Protein AF-A0A7J8XFE2-F1 (afdb_monomer)

Radius of gyration: 25.2 Å; Cα contacts (8 Å, |Δi|>4): 425; chains: 1; bounding box: 70×46×64 Å

InterPro domains:
  IPR008974 TRAF-like [G3DSA:2.60.210.10] (96-228)
  IPR013010 Zinc finger, SIAH-type [PS51081] (40-100)
  IPR013083 Zinc finger, RING/FYVE/PHD-type [G3DSA:3.30.40.10] (35-95)
  IPR018121 Seven-in-absentia protein, TRAF-like domain [PF03145] (131-228)
  IPR052088 E3 ubiquitin-protein ligase SINA [PTHR10315] (1-234)

pLDDT: mean 89.73, std 12.73, range [34.78, 98.62]

Solvent-accessible surface area (backbone atoms only — not comparable to full-atom values): 14423 Å² total; per-residue (Å²): 56,92,88,70,55,83,73,54,74,73,54,40,62,76,44,72,43,36,36,89,84,79,65,46,66,47,66,95,68,78,62,64,68,60,52,54,51,47,59,72,37,71,40,69,44,92,38,38,92,63,67,38,86,54,68,27,35,51,77,56,33,59,59,45,64,76,68,41,87,51,50,66,42,59,51,81,61,75,76,53,98,61,83,54,66,35,54,64,73,58,43,55,49,45,37,42,74,75,67,64,36,52,79,44,80,49,42,64,51,78,46,75,51,74,38,76,53,67,79,83,34,78,66,38,55,49,80,47,35,37,30,40,38,97,94,42,45,34,39,42,43,44,36,23,39,71,60,86,92,42,58,29,35,38,38,39,53,28,24,63,51,53,63,76,67,19,64,47,30,34,35,39,41,36,41,53,40,96,95,44,74,50,77,35,72,48,61,32,46,23,48,83,51,50,72,65,59,40,59,79,67,62,66,51,42,72,37,49,48,74,57,43,26,57,34,24,71,70,93,60,61,43,33,46,35,50,44,31,36,40,51,46,72,54,80,82,68,93,66,90,85,77,93,72,82,84,78,81,130

Structure (mmCIF, N/CA/C/O backbone):
data_AF-A0A7J8XFE2-F1
#
_entry.id   AF-A0A7J8XFE2-F1
#
loop_
_atom_site.group_PDB
_atom_site.id
_atom_site.type_symbol
_atom_site.label_atom_id
_atom_site.label_alt_id
_atom_site.label_comp_id
_atom_site.label_asym_id
_atom_site.label_entity_id
_atom_site.label_seq_id
_atom_site.pdbx_PDB_ins_code
_atom_site.Cartn_x
_atom_site.Cartn_y
_atom_site.Cartn_z
_atom_site.occupancy
_atom_site.B_iso_or_equiv
_atom_site.auth_seq_id
_atom_site.auth_comp_id
_atom_site.auth_asym_id
_atom_site.auth_atom_id
_atom_site.pdbx_PDB_model_num
ATOM 1 N N . CYS A 1 1 ? 38.028 -2.991 -25.443 1.00 87.12 1 CYS A N 1
ATOM 2 C CA . CYS A 1 1 ? 39.173 -3.898 -25.702 1.00 87.12 1 CYS A CA 1
ATOM 3 C C . CYS A 1 1 ? 40.118 -3.212 -26.685 1.00 87.12 1 CYS A C 1
ATOM 5 O O . CYS A 1 1 ? 39.610 -2.531 -27.565 1.00 87.12 1 CYS A O 1
ATOM 7 N N . HIS A 1 2 ? 41.440 -3.394 -26.577 1.00 86.50 2 HIS A N 1
ATOM 8 C CA . HIS A 1 2 ? 42.402 -2.837 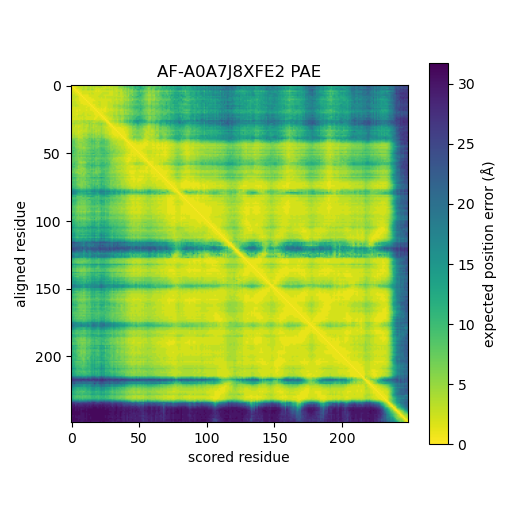-27.545 1.00 86.50 2 HIS A CA 1
ATOM 9 C C . HIS A 1 2 ? 42.131 -3.300 -28.989 1.00 86.50 2 HIS A C 1
ATOM 11 O O . HIS A 1 2 ? 42.324 -2.535 -29.922 1.00 86.50 2 HIS A O 1
ATOM 17 N N . ASN A 1 3 ? 41.570 -4.503 -29.162 1.00 89.56 3 ASN A N 1
ATOM 18 C CA . ASN A 1 3 ? 41.195 -5.059 -30.469 1.00 89.56 3 ASN A CA 1
ATOM 19 C C . ASN A 1 3 ? 39.781 -4.644 -30.935 1.00 89.56 3 ASN A C 1
ATOM 21 O O . ASN A 1 3 ? 39.189 -5.324 -31.762 1.00 89.56 3 ASN A O 1
ATOM 25 N N . GLY A 1 4 ? 39.179 -3.599 -30.357 1.00 88.25 4 GLY A N 1
ATOM 26 C CA . GLY A 1 4 ? 37.884 -3.068 -30.808 1.00 88.25 4 GLY A CA 1
ATOM 27 C C . GLY A 1 4 ? 36.626 -3.780 -30.288 1.00 88.25 4 GLY A C 1
ATOM 28 O O . GLY A 1 4 ? 35.531 -3.267 -30.479 1.00 88.25 4 GLY A O 1
ATOM 29 N N . HIS A 1 5 ? 36.735 -4.903 -29.566 1.00 91.56 5 HIS A N 1
ATOM 30 C CA . HIS A 1 5 ? 35.563 -5.542 -28.944 1.00 91.56 5 HIS A CA 1
ATOM 31 C C . HIS A 1 5 ? 34.974 -4.698 -27.802 1.00 91.56 5 HIS A C 1
ATOM 33 O O . HIS A 1 5 ? 35.691 -4.275 -26.879 1.00 91.56 5 HIS A O 1
ATOM 39 N N . THR A 1 6 ? 33.657 -4.501 -27.848 1.00 90.50 6 THR A N 1
ATOM 40 C CA . THR A 1 6 ? 32.893 -3.629 -26.948 1.00 90.50 6 THR A CA 1
ATOM 41 C C . THR A 1 6 ? 32.061 -4.430 -25.953 1.00 90.50 6 THR A C 1
ATOM 43 O O . THR A 1 6 ? 31.402 -5.401 -26.311 1.00 90.50 6 THR A O 1
ATOM 46 N N . LEU A 1 7 ? 32.085 -4.007 -24.690 1.00 90.19 7 LEU A N 1
ATOM 47 C CA . LEU A 1 7 ? 31.343 -4.589 -23.570 1.00 90.19 7 LEU A CA 1
ATOM 48 C C . LEU A 1 7 ? 30.903 -3.444 -22.651 1.00 90.19 7 LEU A C 1
ATOM 50 O O . LEU A 1 7 ? 31.633 -2.460 -22.526 1.00 90.19 7 LEU A O 1
ATOM 54 N N . CYS A 1 8 ? 29.758 -3.572 -21.977 1.00 89.12 8 CYS A N 1
ATOM 55 C CA . CYS A 1 8 ? 29.399 -2.636 -20.910 1.00 89.12 8 CYS A CA 1
ATOM 56 C C . CYS A 1 8 ? 30.217 -2.906 -19.633 1.00 89.12 8 CYS A C 1
ATOM 58 O O . CYS A 1 8 ? 30.795 -3.987 -19.463 1.00 89.12 8 CYS A O 1
ATOM 60 N N . SER A 1 9 ? 30.231 -1.941 -18.711 1.00 87.62 9 SER A N 1
ATOM 61 C CA . SER A 1 9 ? 30.939 -2.038 -17.425 1.00 87.62 9 SER A CA 1
ATOM 62 C C . SER A 1 9 ? 30.514 -3.265 -16.609 1.00 87.62 9 SER A C 1
ATOM 64 O O . SER A 1 9 ? 31.366 -4.007 -16.129 1.00 87.62 9 SER A O 1
ATOM 66 N N . THR A 1 10 ? 29.213 -3.555 -16.535 1.00 89.62 10 THR A N 1
ATOM 67 C CA . THR A 1 10 ? 28.684 -4.739 -15.838 1.00 89.62 10 THR A CA 1
ATOM 68 C C . THR A 1 10 ? 29.199 -6.044 -16.449 1.00 89.62 10 THR A C 1
ATOM 70 O O . THR A 1 10 ? 29.577 -6.968 -15.728 1.00 89.62 10 THR A O 1
ATOM 73 N N . CYS A 1 11 ? 29.256 -6.135 -17.781 1.00 91.44 11 CYS A N 1
ATOM 74 C CA . CYS A 1 11 ? 29.771 -7.319 -18.462 1.00 91.44 11 CYS A CA 1
ATOM 75 C C . CYS A 1 11 ? 31.284 -7.482 -18.271 1.00 91.44 11 CYS A C 1
ATOM 77 O O . CYS A 1 11 ? 31.719 -8.612 -18.075 1.00 91.44 11 CYS A O 1
ATOM 79 N N . LYS A 1 12 ? 32.068 -6.390 -18.248 1.00 92.38 12 LYS A N 1
ATOM 80 C CA . LYS A 1 12 ? 33.519 -6.403 -17.957 1.00 92.38 12 LYS A CA 1
ATOM 81 C C . LYS A 1 12 ? 33.823 -7.073 -16.610 1.00 92.38 12 LYS A C 1
ATOM 83 O O . LYS A 1 12 ? 34.732 -7.899 -16.539 1.00 92.38 12 LYS A O 1
ATOM 88 N N . THR A 1 13 ? 33.026 -6.787 -15.575 1.00 91.50 13 THR A N 1
ATOM 89 C CA . THR A 1 13 ? 33.148 -7.435 -14.256 1.00 91.50 13 THR A CA 1
ATOM 90 C C . THR A 1 13 ? 32.828 -8.930 -14.318 1.00 91.50 13 THR A C 1
ATOM 92 O O . THR A 1 13 ? 33.574 -9.735 -13.767 1.00 91.50 13 THR A O 1
ATOM 95 N N . ARG A 1 14 ? 31.763 -9.326 -15.033 1.00 95.06 14 ARG A N 1
ATOM 96 C CA . ARG A 1 14 ? 31.348 -10.740 -15.160 1.00 95.06 14 ARG A CA 1
ATOM 97 C C . ARG A 1 14 ? 32.362 -11.613 -15.899 1.00 95.06 14 ARG A C 1
ATOM 99 O O . ARG A 1 14 ? 32.408 -12.810 -15.651 1.00 95.06 14 ARG A O 1
ATOM 106 N N . VAL A 1 15 ? 33.159 -11.031 -16.794 1.00 94.38 15 VAL A N 1
ATOM 107 C CA . VAL A 1 15 ? 34.205 -11.745 -17.552 1.00 94.38 15 VAL A CA 1
ATOM 108 C C . VAL A 1 15 ? 35.600 -11.590 -16.939 1.00 94.38 15 VAL A C 1
ATOM 110 O O . VAL A 1 15 ? 36.600 -11.814 -17.619 1.00 94.38 15 VAL A O 1
ATOM 113 N N . HIS A 1 16 ? 35.685 -11.181 -15.668 1.00 93.62 16 HIS A N 1
ATOM 114 C CA . HIS A 1 16 ? 36.942 -11.035 -14.923 1.00 93.62 16 HIS A CA 1
ATOM 115 C C . HIS A 1 16 ? 38.006 -10.234 -15.682 1.00 93.62 16 HIS A C 1
ATOM 117 O O . HIS A 1 16 ? 39.162 -10.640 -15.792 1.00 93.62 16 HIS A O 1
ATOM 123 N N . ASN A 1 17 ? 37.596 -9.096 -16.244 1.00 92.06 17 ASN A N 1
ATOM 124 C CA . ASN A 1 17 ? 38.478 -8.192 -16.974 1.00 92.06 17 ASN A CA 1
ATOM 125 C C . ASN A 1 17 ? 39.176 -8.810 -18.205 1.00 92.06 17 ASN A C 1
ATOM 127 O O . ASN A 1 17 ? 40.181 -8.281 -18.673 1.00 92.06 17 ASN A O 1
ATOM 131 N N . ARG A 1 18 ? 38.649 -9.904 -18.772 1.00 94.62 18 ARG A N 1
ATOM 132 C CA . ARG A 1 18 ? 39.172 -10.530 -19.996 1.00 94.62 18 ARG A CA 1
ATOM 133 C C . ARG A 1 18 ? 38.136 -10.541 -21.109 1.00 94.62 18 ARG A C 1
ATOM 135 O O . ARG A 1 18 ? 36.973 -10.865 -20.905 1.00 94.62 18 ARG A O 1
ATOM 142 N N . CYS A 1 19 ? 38.556 -10.188 -22.319 1.00 93.12 19 CYS A N 1
ATOM 143 C CA . CYS A 1 19 ? 37.676 -10.176 -23.478 1.00 93.12 19 CYS A CA 1
ATOM 144 C C . CYS A 1 19 ? 37.230 -11.611 -23.817 1.00 93.12 19 CYS A C 1
ATOM 146 O O . CYS A 1 19 ? 38.092 -12.453 -24.067 1.00 93.12 19 CYS A O 1
ATOM 148 N N . PRO A 1 20 ? 35.921 -11.905 -23.905 1.00 94.38 20 PRO A N 1
ATOM 149 C CA . PRO A 1 20 ? 35.444 -13.249 -24.228 1.00 94.38 20 PRO A CA 1
ATOM 150 C C . PRO A 1 20 ? 35.781 -13.662 -25.670 1.00 94.38 20 PRO A C 1
ATOM 152 O O . PRO A 1 20 ? 35.910 -14.849 -25.947 1.00 94.38 20 PRO A O 1
ATOM 155 N N . THR A 1 21 ? 35.973 -12.695 -26.575 1.00 94.50 21 THR A N 1
ATOM 156 C CA . THR A 1 21 ? 36.253 -12.952 -27.995 1.00 94.50 21 THR A CA 1
ATOM 157 C C . THR A 1 21 ? 37.735 -13.215 -28.260 1.00 94.50 21 THR A C 1
ATOM 159 O O . THR A 1 21 ? 38.089 -14.245 -28.820 1.00 94.50 21 THR A O 1
ATOM 162 N N . CYS A 1 22 ? 38.625 -12.301 -27.853 1.00 95.06 22 CYS A N 1
ATOM 163 C CA . CYS A 1 22 ? 40.061 -12.404 -28.154 1.00 95.06 22 CYS A CA 1
ATOM 164 C C . CYS A 1 22 ? 40.940 -12.766 -26.951 1.00 95.06 22 CYS A C 1
ATOM 166 O O . CYS A 1 22 ? 42.159 -12.811 -27.090 1.00 95.06 22 CYS A O 1
ATOM 168 N N . ARG A 1 23 ? 40.349 -12.998 -25.770 1.00 93.62 23 ARG A N 1
ATOM 169 C CA . ARG A 1 23 ? 41.025 -13.391 -24.514 1.00 93.62 23 ARG A CA 1
ATOM 170 C C . ARG A 1 23 ? 42.037 -12.381 -23.951 1.00 93.62 23 ARG A C 1
ATOM 172 O O . ARG A 1 23 ? 42.629 -12.650 -22.910 1.00 93.62 23 ARG A O 1
ATOM 179 N N . GLN A 1 24 ? 42.190 -11.221 -24.590 1.00 92.50 24 GLN A N 1
ATOM 180 C CA . GLN A 1 24 ? 43.037 -10.119 -24.129 1.00 92.50 24 GLN A CA 1
ATOM 181 C C . GLN A 1 24 ? 42.450 -9.414 -22.905 1.00 92.50 24 GLN A C 1
ATOM 183 O O . GLN A 1 24 ? 41.228 -9.377 -22.724 1.00 92.50 24 GLN A O 1
ATOM 188 N N . GLU A 1 25 ? 43.315 -8.809 -22.097 1.00 92.19 25 GLU A N 1
ATOM 189 C CA . GLU A 1 25 ? 42.899 -8.016 -20.943 1.00 92.19 25 GLU A CA 1
ATOM 190 C C . GLU A 1 25 ? 42.103 -6.771 -21.375 1.00 92.19 25 GLU A C 1
ATOM 192 O O . GLU A 1 25 ? 42.405 -6.090 -22.365 1.00 92.19 25 GLU A O 1
ATOM 197 N N . LEU A 1 26 ? 41.022 -6.495 -20.650 1.00 91.25 26 LEU A N 1
ATOM 198 C CA . LEU A 1 26 ? 40.163 -5.344 -20.871 1.00 91.25 26 LEU A CA 1
ATOM 199 C C . LEU A 1 26 ? 40.733 -4.138 -20.117 1.00 91.25 26 LEU A C 1
ATOM 201 O O . LEU A 1 26 ? 40.610 -4.027 -18.902 1.00 91.25 26 LEU A O 1
ATOM 205 N N . GLY A 1 27 ? 41.306 -3.193 -20.861 1.00 85.69 27 GLY A N 1
ATOM 206 C CA . GLY A 1 27 ? 41.637 -1.869 -20.331 1.00 85.69 27 GLY A CA 1
ATOM 207 C C . GLY A 1 27 ? 40.394 -1.024 -20.019 1.00 85.69 27 GLY A C 1
ATOM 208 O O . GLY A 1 27 ? 39.250 -1.468 -20.175 1.00 85.69 27 GLY A O 1
ATOM 209 N N . ASP A 1 28 ? 40.607 0.224 -19.610 1.00 85.69 28 ASP A N 1
ATOM 210 C CA . ASP A 1 28 ? 39.536 1.191 -19.323 1.00 85.69 28 ASP A CA 1
ATOM 211 C C . ASP A 1 28 ? 39.229 2.119 -20.508 1.00 85.69 28 ASP A C 1
ATOM 213 O O . ASP A 1 28 ? 39.099 3.333 -20.393 1.00 85.69 28 ASP A O 1
ATOM 217 N N . ILE A 1 29 ? 39.148 1.522 -21.699 1.00 85.44 29 ILE A N 1
ATOM 218 C CA . ILE A 1 29 ? 38.876 2.239 -22.947 1.00 85.44 29 ILE A CA 1
ATOM 219 C C . ILE A 1 29 ? 37.368 2.250 -23.191 1.00 85.44 29 ILE A C 1
ATOM 221 O O . ILE A 1 29 ? 36.759 1.192 -23.383 1.00 85.44 29 ILE A O 1
ATOM 225 N N . ARG A 1 30 ? 36.782 3.448 -23.227 1.00 88.44 30 ARG A N 1
ATOM 226 C CA . ARG A 1 30 ? 35.362 3.677 -23.522 1.00 88.44 30 ARG A CA 1
ATOM 227 C C . ARG A 1 30 ? 35.123 3.871 -25.016 1.00 88.44 30 ARG A C 1
ATOM 229 O O . ARG A 1 30 ? 35.904 4.529 -25.698 1.00 88.44 30 ARG A O 1
ATOM 236 N N . CYS A 1 31 ? 34.017 3.330 -25.522 1.00 88.62 31 CYS A N 1
ATOM 237 C CA . CYS A 1 31 ? 33.592 3.536 -26.906 1.00 88.62 31 CYS A CA 1
ATOM 238 C C . CYS A 1 31 ? 32.580 4.687 -26.974 1.00 88.62 31 CYS A C 1
ATOM 240 O O . CYS A 1 31 ? 31.374 4.459 -27.033 1.00 88.62 31 CYS A O 1
ATOM 242 N N . LEU A 1 32 ? 33.077 5.929 -26.973 1.00 89.12 32 LEU A N 1
ATOM 243 C CA . LEU A 1 32 ? 32.235 7.137 -26.957 1.00 89.12 32 LEU A CA 1
ATOM 244 C C . LEU A 1 32 ? 31.247 7.203 -28.135 1.00 89.12 32 LEU A C 1
ATOM 246 O O . LEU A 1 32 ? 30.163 7.758 -28.002 1.00 89.12 32 LEU A O 1
ATOM 250 N N . ALA A 1 33 ? 31.602 6.622 -29.286 1.00 88.56 33 ALA A N 1
ATOM 251 C CA . ALA A 1 33 ? 30.707 6.542 -30.437 1.00 88.56 33 ALA A CA 1
ATOM 252 C C . ALA A 1 33 ? 29.458 5.698 -30.136 1.00 88.56 33 ALA A C 1
ATOM 254 O O . ALA A 1 33 ? 28.345 6.148 -30.391 1.00 88.56 33 ALA A O 1
ATOM 255 N N . LEU A 1 34 ? 29.623 4.508 -29.545 1.00 86.69 34 LEU A N 1
ATOM 256 C CA . LEU A 1 34 ? 28.486 3.673 -29.150 1.00 86.69 34 LEU A CA 1
ATOM 257 C C . LEU A 1 34 ? 27.697 4.278 -27.991 1.00 86.69 34 LEU A C 1
ATOM 259 O O . LEU A 1 34 ? 26.485 4.104 -27.942 1.00 86.69 34 LEU A O 1
ATOM 263 N N . GLU A 1 35 ? 28.355 4.999 -27.084 1.00 86.50 35 GLU A N 1
ATOM 264 C CA . GLU A 1 35 ? 27.659 5.744 -26.031 1.00 86.50 35 GLU A CA 1
ATOM 265 C C . GLU A 1 35 ? 26.746 6.824 -26.633 1.00 86.50 35 GLU A C 1
ATOM 267 O O . GLU A 1 35 ? 25.567 6.869 -26.294 1.00 86.50 35 GLU A O 1
ATOM 272 N N . LYS A 1 36 ? 27.234 7.606 -27.608 1.00 87.38 36 LYS A N 1
ATOM 273 C CA . LYS A 1 36 ? 26.415 8.591 -28.339 1.00 87.38 36 LYS A CA 1
ATOM 274 C C . LYS A 1 36 ? 25.273 7.954 -29.131 1.00 87.38 36 LYS A C 1
ATOM 276 O O . LYS A 1 36 ? 24.170 8.488 -29.149 1.00 87.38 36 LYS A O 1
ATOM 281 N N . VAL A 1 37 ? 25.514 6.811 -29.776 1.00 87.19 37 VAL A N 1
ATOM 282 C CA . VAL A 1 37 ? 24.443 6.072 -30.463 1.00 87.19 37 VAL A CA 1
ATOM 283 C C . VAL A 1 37 ? 23.391 5.625 -29.451 1.00 87.19 37 VAL A C 1
ATOM 285 O O . VAL A 1 37 ? 22.209 5.872 -29.666 1.00 87.19 37 VAL A O 1
ATOM 288 N N . ALA A 1 38 ? 23.804 5.043 -28.323 1.00 81.56 38 ALA A N 1
ATOM 289 C CA . ALA A 1 38 ? 22.894 4.618 -27.264 1.00 81.56 38 ALA A CA 1
ATOM 290 C C . ALA A 1 38 ? 22.069 5.780 -26.684 1.00 81.56 38 ALA A C 1
ATOM 292 O O . ALA A 1 38 ? 20.904 5.581 -26.347 1.00 81.56 38 ALA A O 1
ATOM 293 N N . GLU A 1 39 ? 22.635 6.988 -26.608 1.00 82.56 39 GLU A N 1
ATOM 294 C CA . GLU A 1 39 ? 21.913 8.206 -26.212 1.00 82.56 39 GLU A CA 1
ATOM 295 C C . GLU A 1 39 ? 20.829 8.615 -27.216 1.00 82.56 39 GLU A C 1
ATOM 297 O O . GLU A 1 39 ? 19.766 9.066 -26.798 1.00 82.56 39 GLU A O 1
ATOM 302 N N . SER A 1 40 ? 21.066 8.422 -28.517 1.00 84.69 40 SER A N 1
ATOM 303 C CA . SER A 1 40 ? 20.082 8.714 -29.571 1.00 84.69 40 SER A CA 1
ATOM 304 C C . SER A 1 40 ? 19.031 7.620 -29.784 1.00 84.69 40 SER A C 1
ATOM 306 O O . SER A 1 40 ? 18.081 7.833 -30.531 1.00 84.69 40 SER A O 1
ATOM 308 N N . LEU A 1 41 ? 19.196 6.441 -29.171 1.00 88.69 41 LEU A N 1
ATOM 309 C CA . LEU A 1 41 ? 18.247 5.344 -29.328 1.00 88.69 41 LEU A CA 1
ATOM 310 C C . LEU A 1 41 ? 16.994 5.595 -28.495 1.00 88.69 41 LEU A C 1
ATOM 312 O O . LEU A 1 41 ? 17.037 5.625 -27.262 1.00 88.69 41 LEU A O 1
ATOM 316 N N . GLU A 1 42 ? 15.868 5.666 -29.189 1.00 92.75 42 GLU A N 1
ATOM 317 C CA . GLU A 1 42 ? 14.541 5.654 -28.598 1.00 92.75 42 GLU A CA 1
ATOM 318 C C . GLU A 1 42 ? 14.040 4.215 -28.489 1.00 92.75 42 GLU A C 1
ATOM 320 O O . GLU A 1 42 ? 14.043 3.448 -29.453 1.00 92.75 42 GLU A O 1
ATOM 325 N N . LEU A 1 43 ? 13.647 3.820 -27.281 1.00 92.81 43 LEU A N 1
ATOM 326 C CA . LEU A 1 43 ? 13.238 2.460 -26.970 1.00 92.81 43 LEU A CA 1
ATOM 327 C C . LEU A 1 43 ? 11.859 2.472 -26.306 1.00 92.81 43 LEU A C 1
ATOM 329 O O . LEU A 1 43 ? 11.627 3.284 -25.404 1.00 92.81 43 LEU A O 1
ATOM 333 N N . PRO A 1 44 ? 10.962 1.541 -26.676 1.00 96.06 44 PRO A N 1
ATOM 334 C CA . PRO A 1 44 ? 9.675 1.413 -26.011 1.00 96.06 44 PRO A CA 1
ATOM 335 C C . PRO A 1 44 ? 9.869 0.988 -24.555 1.00 96.06 44 PRO A C 1
ATOM 337 O O . PRO A 1 44 ? 10.831 0.282 -24.214 1.00 96.06 44 PRO A O 1
ATOM 340 N N . CYS A 1 45 ? 8.951 1.406 -23.690 1.00 96.75 45 CYS A N 1
ATOM 341 C CA . CYS A 1 45 ? 8.872 0.940 -22.311 1.00 96.75 45 CYS A CA 1
ATOM 342 C C . CYS A 1 45 ? 8.787 -0.597 -22.247 1.00 96.75 45 CYS A C 1
ATOM 344 O O . CYS A 1 45 ? 8.074 -1.228 -23.023 1.00 96.75 45 CYS A O 1
ATOM 346 N N . LYS A 1 46 ? 9.456 -1.254 -21.289 1.00 95.88 46 LYS A N 1
ATOM 347 C CA . LYS A 1 46 ? 9.328 -2.720 -21.142 1.00 95.88 46 LYS A CA 1
ATOM 348 C C . LYS A 1 46 ? 7.905 -3.192 -20.824 1.00 95.88 46 LYS A C 1
ATOM 350 O O . LYS A 1 46 ? 7.617 -4.373 -20.982 1.00 95.88 46 LYS A O 1
ATOM 355 N N . TYR A 1 47 ? 7.031 -2.294 -20.364 1.00 96.75 47 TYR A N 1
ATOM 356 C CA . TYR A 1 47 ? 5.622 -2.581 -20.085 1.00 96.75 47 TYR A CA 1
ATOM 357 C C . TYR A 1 47 ? 4.701 -2.270 -21.274 1.00 96.75 47 TYR A C 1
ATOM 359 O O . TYR A 1 47 ? 3.493 -2.149 -21.087 1.00 96.75 47 TYR A O 1
ATOM 367 N N . THR A 1 48 ? 5.223 -2.147 -22.498 1.00 96.56 48 THR A N 1
ATOM 368 C CA . THR A 1 48 ? 4.383 -1.974 -23.695 1.00 96.56 48 THR A CA 1
ATOM 369 C C . THR A 1 48 ? 3.388 -3.116 -23.884 1.00 96.56 48 THR A C 1
ATOM 371 O O . THR A 1 48 ? 2.236 -2.863 -24.219 1.00 96.56 48 THR A O 1
ATOM 374 N N . SER A 1 49 ? 3.761 -4.355 -23.552 1.00 95.38 49 SER A N 1
ATOM 375 C CA . SER A 1 49 ? 2.830 -5.497 -23.553 1.00 95.38 49 SER A CA 1
ATOM 376 C C . SER A 1 49 ? 1.698 -5.382 -22.524 1.00 95.38 49 SER A C 1
ATOM 378 O O . SER A 1 49 ? 0.693 -6.074 -22.647 1.00 95.38 49 SER A O 1
ATOM 380 N N . LEU A 1 50 ? 1.850 -4.513 -21.521 1.00 94.00 50 LEU A N 1
ATOM 381 C CA . LEU A 1 50 ? 0.838 -4.209 -20.508 1.00 94.00 50 LEU A CA 1
ATOM 382 C C . LEU A 1 50 ? 0.065 -2.920 -20.821 1.00 94.00 50 LEU A C 1
ATOM 384 O O . LEU A 1 50 ? -0.759 -2.507 -20.012 1.00 94.00 50 LEU A O 1
ATOM 388 N N . GLY A 1 51 ? 0.319 -2.293 -21.974 1.00 94.94 51 GLY A N 1
ATOM 389 C CA . GLY A 1 51 ? -0.423 -1.128 -22.455 1.00 94.94 51 GLY A CA 1
ATOM 390 C C . GLY A 1 51 ? 0.321 0.203 -22.383 1.00 94.94 51 GLY A C 1
ATOM 391 O O . GLY A 1 51 ? -0.278 1.216 -22.717 1.00 94.94 51 GLY A O 1
ATOM 392 N N . CYS A 1 52 ? 1.601 0.238 -21.989 1.00 96.44 52 CYS A N 1
ATOM 393 C CA . CYS A 1 52 ? 2.372 1.485 -22.013 1.00 96.44 52 CYS A CA 1
ATOM 394 C C . CYS A 1 52 ? 2.780 1.865 -23.453 1.00 96.44 52 CYS A C 1
ATOM 396 O O . CYS A 1 52 ? 3.620 1.169 -24.035 1.00 96.44 52 CYS A O 1
ATOM 398 N N . PRO A 1 53 ? 2.251 2.962 -24.032 1.00 95.88 53 PRO A N 1
ATOM 399 C CA . PRO A 1 53 ? 2.562 3.348 -25.410 1.00 95.88 53 PRO A CA 1
ATOM 400 C C . PRO A 1 53 ? 3.868 4.149 -25.524 1.00 95.88 53 PRO A C 1
ATOM 402 O O . PRO A 1 53 ? 4.313 4.458 -26.624 1.00 95.88 53 PRO A O 1
ATOM 405 N N . GLU A 1 54 ? 4.466 4.508 -24.388 1.00 95.94 54 GLU A N 1
ATOM 406 C CA . GLU A 1 54 ? 5.539 5.487 -24.317 1.00 95.94 54 GLU A CA 1
ATOM 407 C C . GLU A 1 54 ? 6.886 4.941 -24.815 1.00 95.94 54 GLU A C 1
ATOM 409 O O . GLU A 1 54 ? 7.281 3.798 -24.537 1.00 95.94 54 GLU A O 1
ATOM 414 N N . ILE A 1 55 ? 7.628 5.812 -25.498 1.00 94.88 55 ILE A N 1
ATOM 415 C CA . ILE A 1 55 ? 8.956 5.556 -26.054 1.00 94.88 55 ILE A CA 1
ATOM 416 C C . ILE A 1 55 ? 9.899 6.633 -25.516 1.00 94.88 55 ILE A C 1
ATOM 418 O O . ILE A 1 55 ? 9.553 7.811 -25.486 1.00 94.88 55 ILE A O 1
ATOM 422 N N . PHE A 1 56 ? 11.091 6.233 -25.069 1.00 93.00 56 PHE A N 1
ATOM 423 C CA . PHE A 1 56 ? 12.052 7.150 -24.453 1.00 93.00 56 PHE A CA 1
ATOM 424 C C . PHE A 1 56 ? 13.490 6.871 -24.899 1.00 93.00 56 PHE A C 1
ATOM 426 O O . PHE A 1 56 ? 13.834 5.710 -25.147 1.00 93.00 56 PHE A O 1
ATOM 433 N N . PRO A 1 57 ? 14.375 7.885 -24.863 1.00 90.38 57 PRO A N 1
ATOM 434 C CA . PRO A 1 57 ? 15.819 7.673 -24.890 1.00 90.38 57 PRO A CA 1
ATOM 435 C C . PRO A 1 57 ? 16.274 6.716 -23.779 1.00 90.38 57 PRO A C 1
ATOM 437 O O . PRO A 1 57 ? 15.703 6.725 -22.681 1.00 90.38 57 PRO A O 1
ATOM 440 N N . TYR A 1 58 ? 17.332 5.931 -24.017 1.00 84.19 58 TYR A N 1
ATOM 441 C CA . TYR A 1 58 ? 17.791 4.858 -23.115 1.00 84.19 58 TYR A CA 1
ATOM 442 C C . TYR A 1 58 ? 17.856 5.251 -21.622 1.00 84.19 58 TYR A C 1
ATOM 444 O O . TYR A 1 58 ? 17.314 4.546 -20.768 1.00 84.19 58 TYR A O 1
ATOM 452 N N . TYR A 1 59 ? 18.464 6.392 -21.281 1.00 81.56 59 TYR A N 1
ATOM 453 C CA . TYR A 1 59 ? 18.598 6.826 -19.882 1.00 81.56 59 TYR A CA 1
ATOM 454 C C . TYR A 1 59 ? 17.281 7.306 -19.254 1.00 81.56 59 TYR A C 1
ATOM 456 O O . TYR A 1 59 ? 17.045 7.092 -18.061 1.00 81.56 59 TYR A O 1
ATOM 464 N N . SER A 1 60 ? 16.408 7.934 -20.042 1.00 89.38 60 SER A N 1
ATOM 465 C CA . SER A 1 60 ? 15.093 8.403 -19.587 1.00 89.38 60 SER A CA 1
ATOM 466 C C . SER A 1 60 ? 14.114 7.244 -19.410 1.00 89.38 60 SER A C 1
ATOM 468 O O . SER A 1 60 ? 13.330 7.241 -18.459 1.00 89.38 60 SER A O 1
ATOM 470 N N . LYS A 1 61 ? 14.226 6.208 -20.252 1.00 92.62 61 LYS A N 1
ATOM 471 C CA . LYS A 1 61 ? 13.435 4.975 -20.171 1.00 92.62 61 LYS A CA 1
ATOM 472 C C . LYS A 1 61 ? 13.529 4.320 -18.795 1.00 92.62 61 LYS A C 1
ATOM 474 O O . LYS A 1 61 ? 12.504 3.976 -18.217 1.00 92.62 61 LYS A O 1
ATOM 479 N N . LEU A 1 62 ? 14.735 4.178 -18.238 1.00 89.88 62 LEU A N 1
ATOM 480 C CA . LEU A 1 62 ? 14.928 3.529 -16.933 1.00 89.88 62 LEU A CA 1
ATOM 481 C C . LEU A 1 62 ? 14.217 4.278 -15.797 1.00 89.88 62 LEU A C 1
ATOM 483 O O . LEU A 1 62 ? 13.624 3.652 -14.918 1.00 89.88 62 LEU A O 1
ATOM 487 N N . LYS A 1 63 ? 14.239 5.617 -15.835 1.00 92.56 63 LYS A N 1
ATOM 488 C CA . LYS A 1 63 ? 13.523 6.458 -14.864 1.00 92.56 63 LYS A CA 1
ATOM 489 C C . LYS A 1 63 ? 12.011 6.294 -15.005 1.00 92.56 63 LYS A C 1
ATOM 491 O O . LYS A 1 63 ? 11.330 6.103 -14.002 1.00 92.56 63 LYS A O 1
ATOM 496 N N . HIS A 1 64 ? 11.503 6.307 -16.238 1.00 94.69 64 HIS A N 1
ATOM 497 C CA . HIS A 1 64 ? 10.091 6.055 -16.513 1.00 94.69 64 HIS A CA 1
ATOM 498 C C . HIS A 1 64 ? 9.657 4.670 -16.015 1.00 94.69 64 HIS A C 1
ATOM 500 O O . HIS A 1 64 ? 8.681 4.557 -15.285 1.00 94.69 64 HIS A O 1
ATOM 506 N N . GLU A 1 65 ? 10.387 3.604 -16.345 1.00 94.88 65 GLU A N 1
ATOM 507 C CA . GLU A 1 65 ? 10.013 2.233 -15.978 1.00 94.88 65 GLU A CA 1
ATOM 508 C C . GLU A 1 65 ? 9.951 1.984 -14.464 1.00 94.88 65 GLU A C 1
ATOM 510 O O . GLU A 1 65 ? 9.247 1.074 -14.020 1.00 94.88 65 GLU A O 1
ATOM 515 N N . ALA A 1 66 ? 10.673 2.763 -13.657 1.00 92.00 66 ALA A N 1
ATOM 516 C CA . ALA A 1 66 ? 10.567 2.695 -12.201 1.00 92.00 66 ALA A CA 1
ATOM 517 C C . ALA A 1 66 ? 9.211 3.223 -11.687 1.00 92.00 66 ALA A C 1
ATOM 519 O O . ALA A 1 66 ? 8.702 2.740 -10.671 1.00 92.00 66 ALA A O 1
ATOM 520 N N . LEU A 1 67 ? 8.612 4.172 -12.413 1.00 92.12 67 LEU A N 1
ATOM 521 C CA . LEU A 1 67 ? 7.408 4.920 -12.033 1.00 92.12 67 LEU A CA 1
ATOM 522 C C . LEU A 1 67 ? 6.216 4.689 -12.979 1.00 92.12 67 LEU A C 1
ATOM 524 O O . LEU A 1 67 ? 5.172 5.303 -12.809 1.00 92.12 67 L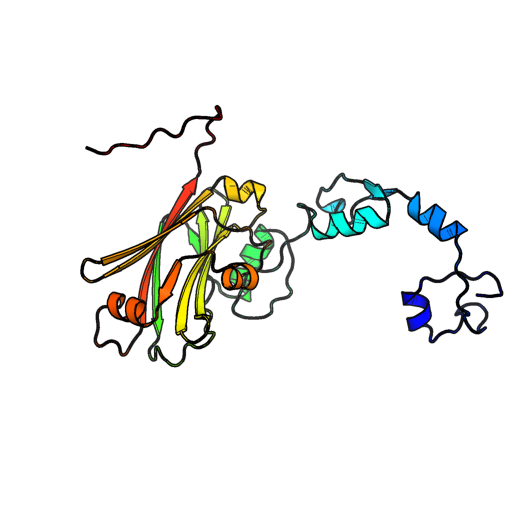EU A O 1
ATOM 528 N N . CYS A 1 68 ? 6.357 3.813 -13.973 1.00 94.06 68 CYS A N 1
ATOM 529 C CA . CYS A 1 68 ? 5.337 3.570 -14.985 1.00 94.06 68 CYS A CA 1
ATOM 530 C C . CYS A 1 68 ? 4.040 3.039 -14.356 1.00 94.06 68 CYS A C 1
ATOM 532 O O . CYS A 1 68 ? 4.064 2.045 -13.627 1.00 94.06 68 CYS A O 1
ATOM 534 N N . ASN A 1 69 ? 2.898 3.639 -14.700 1.00 91.56 69 ASN A N 1
ATOM 535 C CA . ASN A 1 69 ? 1.585 3.218 -14.195 1.00 91.56 69 ASN A CA 1
ATOM 536 C C . ASN A 1 69 ? 1.180 1.813 -14.669 1.00 91.56 69 ASN A C 1
ATOM 538 O O . ASN A 1 69 ? 0.463 1.111 -13.963 1.00 91.56 69 ASN A O 1
ATOM 542 N N . PHE A 1 70 ? 1.711 1.360 -15.809 1.00 94.06 70 PHE A N 1
ATOM 543 C CA . PHE A 1 70 ? 1.501 0.005 -16.335 1.00 94.06 70 PHE A CA 1
ATOM 544 C C . PHE A 1 70 ? 2.431 -1.041 -15.709 1.00 94.06 70 PHE A C 1
ATOM 546 O O . PHE A 1 70 ? 2.314 -2.233 -15.993 1.00 94.06 70 PHE A O 1
ATOM 553 N N . ARG A 1 71 ? 3.366 -0.624 -14.844 1.00 95.69 71 ARG A N 1
ATOM 554 C CA . ARG A 1 71 ? 4.193 -1.558 -14.080 1.00 95.69 71 ARG A CA 1
ATOM 555 C C . ARG A 1 71 ? 3.288 -2.441 -13.212 1.00 95.69 71 ARG A C 1
ATOM 557 O O . ARG A 1 71 ? 2.412 -1.908 -12.534 1.00 95.69 71 ARG A O 1
ATOM 564 N N . PRO A 1 72 ? 3.518 -3.756 -13.124 1.00 96.81 72 PRO A N 1
ATOM 565 C CA . PRO A 1 72 ? 2.811 -4.607 -12.170 1.00 96.81 72 PRO A CA 1
ATOM 566 C C . PRO A 1 72 ? 3.007 -4.166 -10.706 1.00 96.81 72 PRO A C 1
ATOM 568 O O . PRO A 1 72 ? 3.959 -3.457 -10.373 1.00 96.81 72 PRO A O 1
ATOM 571 N N . TYR A 1 73 ? 2.103 -4.566 -9.819 1.00 97.00 73 TYR A N 1
ATOM 572 C CA . TYR A 1 73 ? 2.157 -4.246 -8.392 1.00 97.00 73 TYR A CA 1
ATOM 573 C C . TYR A 1 73 ? 2.840 -5.370 -7.614 1.00 97.00 73 TYR A C 1
ATOM 575 O O . TYR A 1 73 ? 2.722 -6.534 -7.985 1.00 97.00 73 TYR A O 1
ATOM 583 N N . ASN A 1 74 ? 3.527 -5.029 -6.525 1.00 96.19 74 ASN A N 1
ATOM 584 C CA . ASN A 1 74 ? 4.012 -6.030 -5.574 1.00 96.19 74 ASN A CA 1
ATOM 585 C C . ASN A 1 74 ? 2.860 -6.475 -4.665 1.00 96.19 74 ASN A C 1
ATOM 587 O O . ASN A 1 74 ? 1.965 -5.676 -4.372 1.00 96.19 74 ASN A O 1
ATOM 591 N N . CYS A 1 75 ? 2.905 -7.715 -4.181 1.00 97.12 75 CYS A N 1
ATO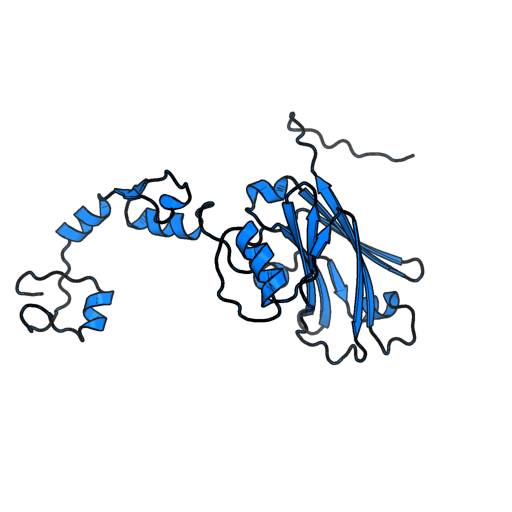M 592 C CA . CYS A 1 75 ? 1.954 -8.201 -3.189 1.00 97.12 75 CYS A CA 1
ATOM 593 C C . CYS A 1 75 ? 1.932 -7.273 -1.956 1.00 97.12 75 CYS A C 1
ATOM 595 O O . CYS A 1 75 ? 2.988 -6.984 -1.389 1.00 97.12 75 CYS A O 1
ATOM 597 N N . PRO A 1 76 ? 0.757 -6.783 -1.515 1.00 96.12 76 PRO A N 1
ATOM 598 C CA . PRO A 1 76 ? 0.671 -5.857 -0.390 1.00 96.12 76 PRO A CA 1
ATOM 599 C C . PRO A 1 76 ? 0.723 -6.550 0.981 1.00 96.12 76 PRO A C 1
ATOM 601 O O . PRO A 1 76 ? 0.558 -5.863 1.989 1.00 96.12 76 PRO A O 1
ATOM 604 N N . TYR A 1 77 ? 0.918 -7.871 1.039 1.00 94.75 77 TYR A N 1
ATOM 605 C CA . TYR A 1 77 ? 0.937 -8.632 2.284 1.00 94.75 77 TYR A CA 1
ATOM 606 C C . TYR A 1 77 ? 2.116 -8.221 3.176 1.00 94.75 77 TYR A C 1
ATOM 608 O O . TYR A 1 77 ? 3.266 -8.253 2.752 1.00 94.75 77 TYR A O 1
ATOM 616 N N . ALA A 1 78 ? 1.820 -7.835 4.418 1.00 88.25 78 ALA A N 1
ATOM 617 C CA . ALA A 1 78 ? 2.810 -7.302 5.356 1.00 88.25 78 ALA A CA 1
ATOM 618 C C . ALA A 1 78 ? 3.325 -8.342 6.375 1.00 88.25 78 ALA A C 1
ATOM 620 O O . ALA A 1 78 ? 4.253 -8.059 7.124 1.00 88.25 78 ALA A O 1
ATOM 621 N N . GLY A 1 79 ? 2.739 -9.547 6.413 1.00 80.75 79 GLY A N 1
ATOM 622 C CA . GLY A 1 79 ? 3.118 -10.598 7.368 1.00 80.75 79 GLY A CA 1
ATOM 623 C C . GLY A 1 79 ? 4.369 -11.400 6.983 1.00 80.75 79 GLY A C 1
ATOM 624 O O . GLY A 1 79 ? 4.865 -12.177 7.794 1.00 80.75 79 GLY A O 1
ATOM 625 N N . SER A 1 80 ? 4.874 -11.248 5.756 1.00 83.06 80 SER A N 1
ATOM 626 C CA . SER A 1 80 ? 6.080 -11.921 5.257 1.00 83.06 80 SER A CA 1
ATOM 627 C C . SER A 1 80 ? 6.662 -11.178 4.055 1.00 83.06 80 SER A C 1
ATOM 629 O O . SER A 1 80 ? 5.930 -10.487 3.350 1.00 83.06 80 SER A O 1
ATOM 631 N N . GLU A 1 81 ? 7.940 -11.399 3.751 1.00 86.44 81 GLU A N 1
ATOM 632 C CA . GLU A 1 81 ? 8.588 -10.871 2.542 1.00 86.44 81 GLU A CA 1
ATOM 633 C C . GLU A 1 81 ? 8.127 -11.653 1.296 1.00 86.44 81 GLU A C 1
ATOM 635 O O . GLU A 1 81 ? 8.779 -12.592 0.839 1.00 86.44 81 GLU A O 1
ATOM 640 N N . CYS A 1 82 ? 6.948 -11.299 0.774 1.00 94.44 82 CYS A N 1
ATOM 641 C CA . CYS A 1 82 ? 6.389 -11.880 -0.443 1.00 94.44 82 CYS A CA 1
ATOM 642 C C . CYS A 1 82 ? 6.912 -11.145 -1.685 1.00 94.44 82 CYS A C 1
ATOM 644 O O . CYS A 1 82 ? 6.766 -9.930 -1.815 1.00 94.44 82 CYS A O 1
ATOM 646 N N . THR A 1 83 ? 7.497 -11.889 -2.624 1.00 96.00 83 THR A N 1
ATOM 647 C CA . THR A 1 83 ? 8.093 -11.349 -3.859 1.00 96.00 83 THR A CA 1
ATOM 648 C C . THR A 1 83 ? 7.169 -11.450 -5.072 1.00 96.00 83 THR A C 1
ATOM 650 O O . THR A 1 83 ? 7.594 -11.167 -6.191 1.00 96.00 83 THR A O 1
ATOM 653 N N . VAL A 1 84 ? 5.910 -11.857 -4.875 1.00 97.81 84 VAL A N 1
ATOM 654 C CA . VAL A 1 84 ? 4.926 -11.991 -5.954 1.00 97.81 84 VAL A CA 1
ATOM 655 C C . VAL A 1 84 ? 4.565 -10.617 -6.515 1.00 97.81 84 VAL A C 1
ATOM 657 O O . VAL A 1 84 ? 4.303 -9.664 -5.776 1.00 97.81 84 VAL A O 1
ATOM 660 N N . VAL A 1 85 ? 4.531 -10.532 -7.845 1.00 97.19 85 VAL A N 1
ATOM 661 C CA . VAL A 1 85 ? 4.244 -9.308 -8.596 1.00 97.19 85 VAL A CA 1
ATOM 662 C C . VAL A 1 85 ? 3.189 -9.609 -9.660 1.00 97.19 85 VAL A C 1
ATOM 664 O O . VAL A 1 85 ? 3.279 -10.622 -10.351 1.00 97.19 85 VAL A O 1
ATOM 667 N N . GLY A 1 86 ? 2.196 -8.735 -9.825 1.00 97.06 86 GLY A N 1
ATOM 668 C CA . GLY A 1 86 ? 1.170 -8.898 -10.854 1.00 97.06 86 GLY A CA 1
ATOM 669 C C . GLY A 1 86 ? 0.146 -7.766 -10.908 1.00 97.06 86 GLY A C 1
ATOM 670 O O . GLY A 1 86 ? 0.291 -6.732 -10.256 1.00 97.06 86 GLY A O 1
ATOM 671 N N . GLY A 1 87 ? -0.887 -7.950 -11.732 1.00 96.69 87 GLY A N 1
ATOM 672 C CA . GLY A 1 87 ? -2.047 -7.055 -11.770 1.00 96.69 87 GLY A CA 1
ATOM 673 C C . GLY A 1 87 ? -2.968 -7.249 -10.561 1.00 96.69 87 GLY A C 1
ATOM 674 O O . GLY A 1 87 ? -2.882 -8.259 -9.862 1.00 96.69 87 GLY A O 1
ATOM 675 N N . ILE A 1 88 ? -3.886 -6.306 -10.337 1.00 97.31 88 ILE A N 1
ATOM 676 C CA . ILE A 1 88 ? -4.777 -6.317 -9.164 1.00 97.31 88 ILE A CA 1
ATOM 677 C C . ILE A 1 88 ? -5.622 -7.600 -9.058 1.00 97.31 88 ILE A C 1
ATOM 679 O O . ILE A 1 88 ? -5.583 -8.214 -7.993 1.00 97.31 88 ILE A O 1
ATOM 683 N N . PRO A 1 89 ? -6.304 -8.093 -10.116 1.00 97.00 89 PRO A N 1
ATOM 684 C CA . PRO A 1 89 ? -7.106 -9.317 -10.004 1.00 97.00 89 PRO A CA 1
ATOM 685 C C . PRO A 1 89 ? -6.277 -10.549 -9.617 1.00 97.00 89 PRO A C 1
ATOM 687 O O . PRO A 1 89 ? -6.706 -11.359 -8.797 1.00 97.00 89 PRO A O 1
ATOM 690 N N . PHE A 1 90 ? -5.063 -10.660 -10.166 1.00 98.12 90 PHE A N 1
ATOM 691 C CA . PHE A 1 90 ? -4.128 -11.730 -9.826 1.00 98.12 90 PHE A CA 1
ATOM 692 C C . PHE A 1 90 ? -3.667 -11.630 -8.368 1.00 98.12 90 PHE A C 1
ATOM 694 O O . PHE A 1 90 ? -3.688 -12.627 -7.652 1.00 98.12 90 PHE A O 1
ATOM 701 N N . LEU A 1 91 ? -3.309 -10.430 -7.900 1.00 98.25 91 LEU A N 1
ATOM 702 C CA . LEU A 1 91 ? -2.887 -10.225 -6.514 1.00 98.25 91 LEU A CA 1
ATOM 703 C C . LEU A 1 91 ? -4.011 -10.490 -5.511 1.00 98.25 91 LEU A C 1
ATOM 705 O O . LEU A 1 91 ? -3.744 -11.033 -4.447 1.00 98.25 91 LEU A O 1
ATOM 709 N N . VAL A 1 92 ? -5.260 -10.145 -5.831 1.00 98.12 92 VAL A N 1
ATOM 710 C CA . VAL A 1 92 ? -6.413 -10.470 -4.976 1.00 98.12 92 VAL A CA 1
ATOM 711 C C . VAL A 1 92 ? -6.577 -11.986 -4.840 1.00 98.12 92 VAL A C 1
ATOM 713 O O . VAL A 1 92 ? -6.760 -12.476 -3.727 1.00 98.12 92 VAL A O 1
ATOM 716 N N . ALA A 1 93 ? -6.465 -12.735 -5.943 1.00 98.31 93 ALA A N 1
ATOM 717 C CA . ALA A 1 93 ? -6.496 -14.196 -5.896 1.00 9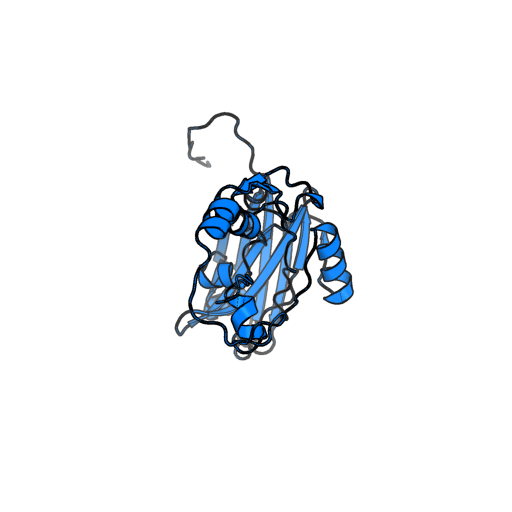8.31 93 ALA A CA 1
ATOM 718 C C . ALA A 1 93 ? -5.337 -14.753 -5.056 1.00 98.31 93 ALA A C 1
ATOM 720 O O . ALA A 1 93 ? -5.574 -15.495 -4.112 1.00 98.31 93 ALA A O 1
ATOM 721 N N . HIS A 1 94 ? -4.110 -14.297 -5.313 1.00 98.12 94 HIS A N 1
ATOM 722 C CA . HIS A 1 94 ? -2.919 -14.669 -4.548 1.00 98.12 94 HIS A CA 1
ATOM 723 C C . HIS A 1 94 ? -3.066 -14.403 -3.034 1.00 98.12 94 HIS A C 1
ATOM 725 O O . HIS A 1 94 ? -2.778 -15.267 -2.209 1.00 98.12 94 HIS A O 1
ATOM 731 N N . LEU A 1 95 ? -3.575 -13.232 -2.638 1.00 97.44 95 LEU A N 1
ATOM 732 C CA . LEU A 1 95 ? -3.799 -12.899 -1.226 1.00 97.44 95 LEU A CA 1
ATOM 733 C C . LEU A 1 95 ? -4.787 -13.864 -0.555 1.00 97.44 95 LEU A C 1
ATOM 735 O O . LEU A 1 95 ? -4.558 -14.290 0.577 1.00 97.44 95 LEU A O 1
ATOM 739 N N . ARG A 1 96 ? -5.872 -14.226 -1.245 1.00 97.19 96 ARG A N 1
ATOM 740 C CA . ARG A 1 96 ? -6.869 -15.179 -0.740 1.00 97.19 96 ARG A CA 1
ATOM 741 C C . ARG A 1 96 ? -6.310 -16.600 -0.683 1.00 97.19 96 ARG A C 1
ATOM 743 O O . ARG A 1 96 ? -6.504 -17.304 0.304 1.00 97.19 96 ARG A O 1
ATOM 750 N N . ASP A 1 97 ? -5.639 -17.025 -1.744 1.00 97.50 97 ASP A N 1
ATOM 751 C CA . ASP A 1 97 ? -5.344 -18.434 -1.980 1.00 97.50 97 ASP A CA 1
ATOM 752 C C . ASP A 1 97 ? -4.025 -18.850 -1.310 1.00 97.50 97 ASP A C 1
ATOM 754 O O . ASP A 1 97 ? -3.979 -19.915 -0.689 1.00 97.50 97 ASP A O 1
ATOM 758 N N . ASP A 1 98 ? -3.005 -17.990 -1.317 1.00 96.31 98 ASP A N 1
ATOM 759 C CA . ASP A 1 98 ? -1.685 -18.272 -0.738 1.00 96.31 98 ASP A CA 1
ATOM 760 C C . ASP A 1 98 ? -1.527 -17.692 0.673 1.00 96.31 98 ASP A C 1
ATOM 762 O O . ASP A 1 98 ? -1.034 -18.370 1.575 1.00 96.31 98 ASP A O 1
ATOM 766 N N . HIS A 1 99 ? -1.980 -16.452 0.895 1.00 95.69 99 HIS A N 1
ATOM 767 C CA . HIS A 1 99 ? -1.858 -15.777 2.196 1.00 95.69 99 HIS A CA 1
ATOM 768 C C . HIS A 1 99 ? -3.075 -15.944 3.113 1.00 95.69 99 HIS A C 1
ATOM 770 O O . HIS A 1 99 ? -3.012 -15.531 4.270 1.00 95.69 99 HIS A O 1
ATOM 776 N N . LYS A 1 100 ? -4.162 -16.559 2.623 1.00 95.19 100 LYS A N 1
ATOM 777 C CA . LYS A 1 100 ? -5.414 -16.778 3.373 1.00 95.19 100 LYS A CA 1
ATOM 778 C C . LYS A 1 100 ? -5.991 -15.490 3.971 1.00 95.19 100 LYS A C 1
ATOM 780 O O . LYS A 1 100 ? -6.580 -15.514 5.044 1.00 95.19 100 LYS A O 1
ATOM 785 N N . VAL A 1 101 ? -5.805 -14.371 3.271 1.00 94.88 101 VAL A N 1
ATOM 786 C CA . VAL A 1 101 ? -6.296 -13.055 3.688 1.00 94.88 101 VAL A CA 1
ATOM 787 C C . VAL A 1 101 ? -7.818 -13.019 3.660 1.00 94.88 101 VAL A C 1
ATOM 789 O O . VAL A 1 101 ? -8.439 -13.416 2.671 1.00 94.88 101 VAL A O 1
ATOM 792 N N . ASP A 1 102 ? -8.402 -12.472 4.724 1.00 93.62 102 ASP A N 1
ATOM 793 C CA . ASP A 1 102 ? -9.837 -12.239 4.820 1.00 93.62 102 ASP A CA 1
ATOM 794 C C . ASP A 1 102 ? -10.304 -11.213 3.780 1.00 93.62 102 ASP A C 1
ATOM 796 O O . ASP A 1 102 ? -9.770 -10.102 3.668 1.00 93.62 102 ASP A O 1
ATOM 800 N N . MET A 1 103 ? -11.341 -11.595 3.034 1.00 96.31 103 MET A N 1
ATOM 801 C CA . MET A 1 103 ? -11.945 -10.807 1.963 1.00 96.31 103 MET A CA 1
ATOM 802 C C . MET A 1 103 ? -13.356 -10.390 2.375 1.00 96.31 103 MET A C 1
ATOM 804 O O . MET A 1 103 ? -14.222 -11.231 2.609 1.00 96.31 103 MET A O 1
ATOM 808 N N . HIS A 1 104 ? -13.615 -9.088 2.417 1.00 96.44 104 HIS A N 1
ATOM 809 C CA . HIS A 1 104 ? -14.915 -8.526 2.764 1.00 96.44 104 HIS A CA 1
ATOM 810 C C . HIS A 1 104 ? -15.481 -7.711 1.607 1.00 96.44 104 HIS A C 1
ATOM 812 O O . HIS A 1 104 ? -14.748 -7.074 0.859 1.00 96.44 104 HIS A O 1
ATOM 818 N N . SER A 1 105 ? -16.805 -7.698 1.478 1.00 96.88 105 SER A N 1
ATOM 819 C CA . SER A 1 105 ? -17.509 -6.807 0.554 1.00 96.88 105 SER A CA 1
ATOM 820 C C . SER A 1 105 ? -18.210 -5.704 1.333 1.00 96.88 105 SER A C 1
ATOM 822 O O . SER A 1 105 ? -18.819 -5.968 2.369 1.00 96.88 105 SER A O 1
ATOM 824 N N . GLY A 1 106 ? -18.145 -4.480 0.819 1.00 96.56 106 GLY A N 1
ATOM 825 C CA . GLY A 1 106 ? -18.790 -3.318 1.417 1.00 96.56 106 GLY A CA 1
ATOM 826 C C . GLY A 1 106 ? -17.808 -2.228 1.828 1.00 96.56 106 GLY A C 1
ATOM 827 O O . GLY A 1 106 ? -16.595 -2.411 1.873 1.00 96.56 106 GLY A O 1
ATOM 828 N N . CYS A 1 107 ? -18.375 -1.059 2.105 1.00 97.12 107 CYS A N 1
ATOM 829 C CA . CYS A 1 107 ? -17.629 0.180 2.300 1.00 97.12 107 CYS A CA 1
ATOM 830 C C . CYS A 1 107 ? -17.604 0.634 3.762 1.00 97.12 107 CYS A C 1
ATOM 832 O O . CYS A 1 107 ? -17.147 1.728 4.056 1.00 97.12 107 CYS A O 1
ATOM 834 N N . THR A 1 108 ? -18.113 -0.182 4.681 1.00 97.50 108 THR A N 1
ATOM 835 C CA . THR A 1 108 ? -18.065 0.044 6.127 1.00 97.50 108 THR A CA 1
ATOM 836 C C . THR A 1 108 ? -17.641 -1.240 6.803 1.00 97.50 108 THR A C 1
ATOM 838 O O . THR A 1 108 ? -18.092 -2.315 6.409 1.00 97.50 108 THR A O 1
ATOM 841 N N . PHE A 1 109 ? -16.820 -1.140 7.838 1.00 96.06 109 PHE A N 1
ATOM 842 C CA . PHE A 1 109 ? -16.304 -2.310 8.531 1.00 96.06 109 PHE A CA 1
ATOM 843 C C . PHE A 1 109 ? -16.115 -2.063 10.021 1.00 96.06 109 PHE A C 1
ATOM 845 O O . PHE A 1 109 ? -16.015 -0.932 10.495 1.00 96.06 109 PHE A O 1
ATOM 852 N N . ASN A 1 110 ? -16.087 -3.166 10.761 1.00 95.25 110 ASN A N 1
ATOM 853 C CA . ASN A 1 110 ? -15.889 -3.207 12.200 1.00 95.25 110 ASN A CA 1
ATOM 854 C C . ASN A 1 110 ? -14.965 -4.388 12.500 1.00 95.25 110 ASN A C 1
ATOM 856 O O . ASN A 1 110 ? -15.422 -5.526 12.582 1.00 95.25 110 ASN A O 1
ATOM 860 N N . HIS A 1 111 ? -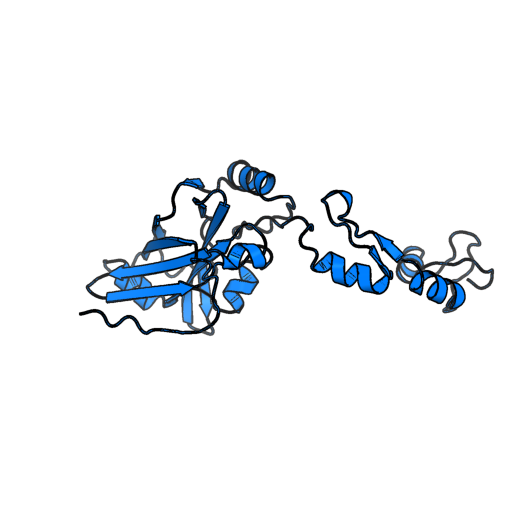13.664 -4.124 12.586 1.00 93.31 111 HIS A N 1
ATOM 861 C CA . HIS A 1 111 ? -12.658 -5.158 12.788 1.00 93.31 111 HIS A CA 1
ATOM 862 C C . HIS A 1 111 ? -12.184 -5.159 14.243 1.00 93.31 111 HIS A C 1
ATOM 864 O O . HIS A 1 111 ? -11.982 -4.101 14.848 1.00 93.31 111 HIS A O 1
ATOM 870 N N . ARG A 1 112 ? -12.028 -6.349 14.829 1.00 92.50 112 ARG A N 1
ATOM 871 C CA . ARG A 1 112 ? -11.637 -6.514 16.233 1.00 92.50 112 ARG A CA 1
ATOM 872 C C . ARG A 1 112 ? -10.261 -7.156 16.321 1.00 92.50 112 ARG A C 1
ATOM 874 O O . ARG A 1 112 ? -10.104 -8.324 15.993 1.00 92.50 112 ARG A O 1
ATOM 881 N N . TYR A 1 113 ? -9.302 -6.410 16.851 1.00 91.12 113 TYR A N 1
ATOM 882 C CA . TYR A 1 113 ? -7.945 -6.874 17.098 1.00 91.12 113 TYR A CA 1
ATOM 883 C C . TYR A 1 113 ? -7.803 -7.309 18.552 1.00 91.12 113 TYR A C 1
ATOM 885 O O . TYR A 1 113 ? -7.987 -6.511 19.477 1.00 91.12 113 TYR A O 1
ATOM 893 N N . VAL A 1 114 ? -7.487 -8.590 18.744 1.00 88.56 114 VAL A N 1
ATOM 894 C CA . VAL A 1 114 ? -7.333 -9.201 20.065 1.00 88.56 114 VAL A CA 1
ATOM 895 C C . VAL A 1 114 ? -5.899 -9.682 20.259 1.00 88.56 114 VAL A C 1
ATOM 897 O O . VAL A 1 114 ? -5.310 -10.276 19.354 1.00 88.56 114 VAL A O 1
ATOM 900 N N . LYS A 1 115 ? -5.323 -9.423 21.436 1.00 86.81 115 LYS A N 1
ATOM 901 C CA . LYS A 1 115 ? -4.017 -9.966 21.826 1.00 86.81 115 LYS A CA 1
ATOM 902 C C . LYS A 1 115 ? -3.948 -10.179 23.334 1.00 86.81 115 LYS A C 1
ATOM 904 O O . LYS A 1 115 ? -4.060 -9.214 24.092 1.00 86.81 115 LYS A O 1
ATOM 909 N N . SER A 1 116 ? -3.687 -11.424 23.734 1.00 83.31 116 SER A N 1
ATOM 910 C CA . SER A 1 116 ? -3.641 -11.861 25.135 1.00 83.31 116 SER A CA 1
ATOM 911 C C . SER A 1 116 ? -2.609 -11.102 25.966 1.00 83.31 116 SER A C 1
ATOM 913 O O . SER A 1 116 ? -2.918 -10.700 27.079 1.00 83.31 116 SER A O 1
ATOM 915 N N . ASN A 1 117 ? -1.409 -10.865 25.417 1.00 80.88 117 ASN A N 1
ATOM 916 C CA . ASN A 1 117 ? -0.367 -10.068 26.063 1.00 80.88 117 ASN A CA 1
ATOM 917 C C . ASN A 1 117 ? -0.032 -8.812 25.229 1.00 80.88 117 ASN A C 1
ATOM 919 O O . ASN A 1 117 ? 0.681 -8.912 24.229 1.00 80.88 117 ASN A O 1
ATOM 923 N N . PRO A 1 118 ? -0.488 -7.612 25.637 1.00 73.50 118 PRO A N 1
ATOM 924 C CA . PRO A 1 118 ? -0.209 -6.342 24.960 1.00 73.50 118 PRO A CA 1
ATOM 925 C C . PRO A 1 118 ? 1.264 -5.915 24.961 1.00 73.50 118 PRO A C 1
ATOM 927 O O . PRO A 1 118 ? 1.621 -4.974 24.246 1.00 73.50 118 PRO A O 1
ATOM 930 N N . ARG A 1 119 ? 2.113 -6.558 25.774 1.00 73.06 119 ARG A N 1
ATOM 931 C CA . ARG A 1 119 ? 3.556 -6.284 25.835 1.00 73.06 119 ARG A CA 1
ATOM 932 C C . ARG A 1 119 ? 4.341 -7.068 24.779 1.00 73.06 119 ARG A C 1
ATOM 934 O O . ARG A 1 119 ? 5.309 -6.532 24.261 1.00 73.06 119 ARG A O 1
ATOM 941 N N . GLU A 1 120 ? 3.877 -8.252 24.380 1.00 69.94 120 GLU A N 1
ATOM 942 C CA . GLU A 1 120 ? 4.493 -9.127 23.355 1.00 69.94 120 GLU A CA 1
ATOM 943 C C . GLU A 1 120 ? 4.138 -8.715 21.916 1.00 69.94 120 GLU A C 1
ATOM 945 O O . GLU A 1 120 ? 3.866 -9.537 21.041 1.00 69.94 120 GLU A O 1
ATOM 950 N N . VAL A 1 121 ? 4.042 -7.413 21.678 1.00 64.00 121 VAL A N 1
ATOM 951 C CA . VAL A 1 121 ? 3.488 -6.867 20.431 1.00 64.00 121 VAL A CA 1
ATOM 952 C C . VAL A 1 121 ? 4.479 -5.920 19.770 1.00 64.00 121 VAL A C 1
ATOM 954 O O . VAL A 1 121 ? 4.107 -5.130 18.913 1.00 64.00 121 VAL A O 1
ATOM 957 N N . GLU A 1 122 ? 5.748 -5.974 20.172 1.00 64.31 122 GLU A N 1
ATOM 958 C CA . GLU A 1 122 ? 6.808 -5.255 19.476 1.00 64.31 122 GLU A CA 1
ATOM 959 C C . GLU A 1 122 ? 6.889 -5.755 18.032 1.00 64.31 122 GLU A C 1
ATOM 961 O O . GLU A 1 122 ? 7.134 -6.933 17.784 1.00 64.31 122 GLU A O 1
ATOM 966 N N . ASN A 1 123 ? 6.644 -4.852 17.081 1.00 65.12 123 ASN A N 1
ATOM 967 C CA . ASN A 1 123 ? 6.680 -5.127 15.643 1.00 65.12 123 ASN A CA 1
ATOM 968 C C . ASN A 1 123 ? 5.672 -6.187 15.167 1.00 65.12 123 ASN A C 1
ATOM 970 O O . ASN A 1 123 ? 5.891 -6.824 14.138 1.00 65.12 123 ASN A O 1
ATOM 974 N N . ALA A 1 124 ? 4.571 -6.399 15.896 1.00 76.00 124 ALA A N 1
ATOM 975 C CA . ALA A 1 124 ? 3.538 -7.314 15.435 1.00 76.00 124 ALA A CA 1
ATOM 976 C C . ALA A 1 124 ? 2.735 -6.682 14.294 1.00 76.00 124 ALA A C 1
ATOM 978 O O . ALA A 1 124 ? 2.120 -5.628 14.458 1.00 76.00 124 ALA A O 1
ATOM 979 N N . THR A 1 125 ? 2.682 -7.371 13.162 1.00 77.19 125 THR A N 1
ATOM 980 C CA . THR A 1 125 ? 1.807 -7.033 12.041 1.00 77.19 125 THR A CA 1
ATOM 981 C C . THR A 1 125 ? 0.652 -8.021 12.028 1.00 77.19 125 THR A C 1
ATOM 983 O O . THR A 1 125 ? 0.867 -9.235 12.005 1.00 77.19 125 THR A O 1
ATOM 986 N N . TRP A 1 126 ? -0.579 -7.519 12.083 1.00 84.25 126 TRP A N 1
ATOM 987 C CA . TRP A 1 126 ? -1.746 -8.380 11.946 1.00 84.25 126 TRP A CA 1
ATOM 988 C C . TRP A 1 126 ? -1.943 -8.770 10.490 1.00 84.25 126 TRP A C 1
ATOM 990 O O . TRP A 1 126 ? -1.462 -8.100 9.572 1.00 84.25 126 TRP A O 1
ATOM 1000 N N . MET A 1 127 ? -2.660 -9.876 10.293 1.00 82.19 127 MET A N 1
ATOM 1001 C CA . MET A 1 127 ? -3.044 -10.307 8.960 1.00 82.19 127 MET A CA 1
ATOM 1002 C C . MET A 1 127 ? -3.797 -9.171 8.266 1.00 82.19 127 MET A C 1
ATOM 1004 O O . MET A 1 127 ? -4.704 -8.563 8.834 1.00 82.19 127 MET A O 1
ATOM 1008 N N . LEU A 1 128 ? -3.370 -8.877 7.041 1.00 89.31 128 LEU A N 1
ATOM 1009 C CA . LEU A 1 128 ? -4.034 -7.924 6.170 1.00 89.31 128 LEU A CA 1
ATOM 1010 C C . LEU A 1 128 ? -5.510 -8.309 6.004 1.00 89.31 128 LEU A C 1
ATOM 1012 O O . LEU A 1 128 ? -5.815 -9.489 5.864 1.00 89.31 128 LEU A O 1
ATOM 1016 N N . THR A 1 129 ? -6.406 -7.326 5.94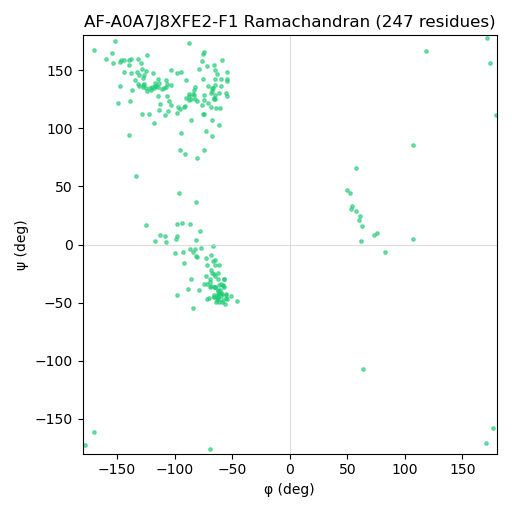2 1.00 94.94 129 THR A N 1
ATOM 1017 C CA . THR A 1 129 ? -7.801 -7.535 5.522 1.00 94.94 129 THR A CA 1
ATOM 1018 C C . THR A 1 129 ? -8.068 -6.760 4.239 1.00 94.94 129 THR A C 1
ATOM 1020 O O . THR A 1 129 ? -7.660 -5.602 4.116 1.00 94.94 129 THR A O 1
ATOM 1023 N N . VAL A 1 130 ? -8.755 -7.378 3.280 1.00 97.56 130 VAL A N 1
ATOM 1024 C CA . VAL A 1 130 ? -9.086 -6.757 1.993 1.00 97.56 130 VAL A CA 1
ATOM 1025 C C . VAL A 1 130 ? -10.584 -6.486 1.899 1.00 97.56 130 VAL A C 1
ATOM 1027 O O . VAL A 1 130 ? -11.410 -7.346 2.192 1.00 97.56 130 VAL A O 1
ATOM 1030 N N . PHE A 1 131 ? -10.932 -5.285 1.449 1.00 98.00 131 PHE A N 1
ATOM 1031 C CA . PHE A 1 131 ? -12.298 -4.827 1.226 1.00 98.00 131 PHE A CA 1
ATOM 1032 C C . PHE A 1 131 ? -12.539 -4.578 -0.258 1.00 98.00 131 PHE A C 1
ATOM 1034 O O . PHE A 1 131 ? -11.802 -3.822 -0.885 1.00 98.00 131 PHE A O 1
ATOM 1041 N N . HIS A 1 132 ? -13.595 -5.173 -0.803 1.00 98.12 132 HIS A N 1
ATOM 1042 C CA . HIS A 1 132 ? -14.108 -4.902 -2.137 1.00 98.12 132 HIS A CA 1
ATOM 1043 C C . HIS A 1 132 ? -15.279 -3.914 -2.044 1.00 98.12 132 HIS A C 1
ATOM 1045 O O . HIS A 1 132 ? -16.336 -4.213 -1.479 1.00 98.12 132 HIS A O 1
ATOM 1051 N N . CYS A 1 133 ? -15.079 -2.711 -2.573 1.00 96.00 133 CYS A N 1
ATOM 1052 C CA . CYS A 1 133 ? -16.014 -1.595 -2.482 1.00 96.00 133 CYS A CA 1
ATOM 1053 C C . CYS A 1 133 ? -15.900 -0.743 -3.755 1.00 96.00 133 CYS A C 1
ATOM 1055 O O . CYS A 1 133 ? -14.805 -0.492 -4.250 1.00 96.00 133 CYS A O 1
ATOM 1057 N N . TYR A 1 134 ? -17.037 -0.330 -4.322 1.00 96.88 134 TYR A N 1
ATOM 1058 C CA . TYR A 1 134 ? -17.109 0.424 -5.585 1.00 96.88 134 TYR A CA 1
ATOM 1059 C C . TYR A 1 134 ? -16.380 -0.210 -6.792 1.00 96.88 134 TYR A C 1
ATOM 1061 O O . TYR A 1 134 ? -15.908 0.514 -7.669 1.00 96.88 134 TYR A O 1
ATOM 1069 N N . GLY A 1 135 ? -16.287 -1.543 -6.847 1.00 96.69 135 GLY A N 1
ATOM 1070 C CA . GLY A 1 135 ? -15.553 -2.256 -7.903 1.00 96.69 135 GLY A CA 1
ATOM 1071 C C . GLY A 1 135 ? -14.029 -2.207 -7.746 1.00 96.69 135 GLY A C 1
ATOM 1072 O O . GLY A 1 135 ? -13.313 -2.587 -8.665 1.00 96.69 135 GLY A O 1
ATOM 1073 N N . GLN A 1 136 ? -13.539 -1.725 -6.603 1.00 98.00 136 GLN A N 1
ATOM 1074 C CA . GLN A 1 136 ? -12.124 -1.586 -6.285 1.00 98.00 136 GLN A CA 1
ATOM 1075 C C . GLN A 1 136 ? -11.774 -2.323 -4.992 1.00 98.00 136 GLN A C 1
ATOM 1077 O O . GLN A 1 136 ? -12.656 -2.656 -4.195 1.00 98.00 136 GLN A O 1
ATOM 1082 N N . TYR A 1 137 ? -10.481 -2.563 -4.775 1.00 98.56 137 TYR A N 1
ATOM 1083 C CA . TYR A 1 137 ? -9.977 -3.276 -3.603 1.00 98.56 137 TYR A CA 1
ATOM 1084 C C . TYR A 1 137 ? -9.153 -2.358 -2.693 1.00 98.56 137 TYR A C 1
ATOM 1086 O O . TYR A 1 137 ? -8.346 -1.550 -3.153 1.00 98.56 137 TYR A O 1
ATOM 1094 N N . PHE A 1 138 ? -9.337 -2.506 -1.383 1.00 98.38 138 PHE A N 1
ATOM 1095 C CA . PHE A 1 138 ? -8.661 -1.722 -0.353 1.00 98.38 138 PHE A CA 1
ATOM 1096 C C . PHE A 1 138 ? -8.092 -2.642 0.725 1.00 98.38 138 PHE A C 1
ATOM 1098 O O . PHE A 1 138 ? -8.751 -3.579 1.161 1.00 98.38 138 PHE A O 1
ATOM 1105 N N . CYS A 1 139 ? -6.881 -2.360 1.185 1.00 97.12 139 CYS A N 1
ATOM 1106 C CA . CYS A 1 139 ? -6.145 -3.150 2.160 1.00 97.12 139 CYS A CA 1
ATOM 1107 C C . CYS A 1 139 ? -6.084 -2.413 3.504 1.00 97.12 139 CYS A C 1
ATOM 1109 O O . CYS A 1 139 ? -5.384 -1.401 3.618 1.00 97.12 139 CYS A O 1
ATOM 1111 N N . LEU A 1 140 ? -6.763 -2.931 4.527 1.00 97.38 140 LEU A N 1
ATOM 1112 C CA . LEU A 1 140 ? -6.634 -2.449 5.901 1.00 97.38 140 LEU A CA 1
ATOM 1113 C C . LEU A 1 140 ? -5.412 -3.084 6.556 1.00 97.38 140 LEU A C 1
ATOM 1115 O O . LEU A 1 140 ? -5.286 -4.307 6.614 1.00 97.38 140 LEU A O 1
ATOM 1119 N N . HIS A 1 141 ? -4.535 -2.229 7.062 1.00 96.00 141 HIS A N 1
ATOM 1120 C CA . HIS A 1 141 ? -3.366 -2.617 7.831 1.00 96.00 141 HIS A CA 1
ATOM 1121 C C . HIS A 1 141 ? -3.585 -2.261 9.289 1.00 96.00 141 HIS A C 1
ATOM 1123 O O . HIS A 1 141 ? -4.119 -1.196 9.605 1.00 96.00 141 HIS A O 1
ATOM 1129 N N . PHE A 1 142 ? -3.124 -3.148 10.160 1.00 94.25 142 PHE A N 1
ATOM 1130 C CA . PHE A 1 142 ? -2.985 -2.880 11.576 1.00 94.25 142 PHE A CA 1
ATOM 1131 C C . PHE A 1 142 ? -1.667 -3.476 12.048 1.00 94.25 142 PHE A C 1
ATOM 1133 O O . PHE A 1 142 ? -1.396 -4.663 11.850 1.00 94.25 142 PHE A O 1
ATOM 1140 N N . GLU A 1 143 ? -0.824 -2.644 12.637 1.00 92.12 143 GLU A N 1
ATOM 1141 C CA . GLU A 1 143 ? 0.472 -3.069 13.147 1.00 92.12 143 GLU A CA 1
ATOM 1142 C C . GLU A 1 143 ? 0.827 -2.336 14.433 1.00 92.12 143 GLU A C 1
ATOM 1144 O O . GLU A 1 143 ? 0.291 -1.274 14.749 1.00 92.12 143 GLU A O 1
ATOM 1149 N N . ALA A 1 144 ? 1.730 -2.932 15.195 1.00 91.62 144 ALA A N 1
ATOM 1150 C CA . ALA A 1 144 ? 2.326 -2.346 16.373 1.00 91.62 144 ALA A CA 1
ATOM 1151 C C . ALA A 1 144 ? 3.811 -2.135 16.117 1.00 91.62 144 ALA A C 1
ATOM 1153 O O . ALA A 1 144 ? 4.485 -3.023 15.605 1.00 91.62 144 ALA A O 1
ATOM 1154 N N . PHE A 1 145 ? 4.331 -0.974 16.488 1.00 89.62 145 PHE A N 1
ATOM 1155 C CA . PHE A 1 145 ? 5.746 -0.654 16.342 1.00 89.62 145 PHE A CA 1
ATOM 1156 C C . PHE A 1 145 ? 6.175 0.358 17.403 1.00 89.62 145 PHE A C 1
ATOM 1158 O O . PHE A 1 145 ? 5.362 0.848 18.196 1.00 89.62 145 PHE A O 1
ATOM 1165 N N . GLN A 1 146 ? 7.470 0.655 17.427 1.00 90.00 146 GLN A N 1
ATOM 1166 C CA . GLN A 1 146 ? 8.035 1.632 18.339 1.00 90.00 146 GLN A CA 1
ATOM 1167 C C . GLN A 1 146 ? 8.150 3.001 17.664 1.00 90.00 146 GLN A C 1
ATOM 1169 O O . GLN A 1 146 ? 8.914 3.173 16.717 1.00 90.00 146 GLN A O 1
ATOM 1174 N N . LEU A 1 147 ? 7.426 3.989 18.187 1.00 89.75 147 LEU A N 1
ATOM 1175 C CA . LEU A 1 147 ? 7.581 5.388 17.808 1.00 89.75 147 LEU A CA 1
ATOM 1176 C C . LEU A 1 147 ? 8.543 6.060 18.793 1.00 89.75 147 LEU A C 1
ATOM 1178 O O . LEU A 1 147 ? 8.166 6.440 19.905 1.00 89.75 147 LEU A O 1
ATOM 1182 N N . GLY A 1 148 ? 9.819 6.141 18.412 1.00 88.25 148 GLY A N 1
ATOM 1183 C CA . GLY A 1 148 ? 10.892 6.554 19.317 1.00 88.25 148 GLY A CA 1
ATOM 1184 C C . GLY A 1 148 ? 11.050 5.556 20.465 1.00 88.25 148 GLY A C 1
ATOM 1185 O O . GLY A 1 148 ? 11.528 4.446 20.260 1.00 88.25 148 GLY A O 1
ATOM 1186 N N . MET A 1 149 ? 10.622 5.937 21.671 1.00 86.50 149 MET A N 1
ATOM 1187 C CA . MET A 1 149 ? 10.615 5.061 22.854 1.00 86.50 149 MET A CA 1
ATOM 1188 C C . MET A 1 149 ? 9.206 4.700 23.340 1.00 86.50 149 MET A C 1
ATOM 1190 O O . MET A 1 149 ? 9.060 4.058 24.380 1.00 86.50 149 MET A O 1
ATOM 1194 N N . ALA A 1 150 ? 8.171 5.058 22.577 1.00 88.44 150 ALA A N 1
ATOM 1195 C CA . ALA A 1 150 ? 6.789 4.747 22.901 1.00 88.44 150 ALA A CA 1
ATOM 1196 C C . ALA A 1 150 ? 6.235 3.628 21.998 1.00 88.44 150 ALA A C 1
ATOM 1198 O O . ALA A 1 150 ? 6.266 3.760 20.774 1.00 88.44 150 ALA A O 1
ATOM 1199 N N . PRO A 1 151 ? 5.659 2.558 22.570 1.00 89.94 151 PRO A N 1
ATOM 1200 C CA . PRO A 1 151 ? 4.958 1.549 21.794 1.00 89.94 151 PRO A CA 1
ATOM 1201 C C . PRO A 1 151 ? 3.598 2.082 21.335 1.00 89.94 151 PRO A C 1
ATOM 1203 O O . PRO A 1 151 ? 2.779 2.547 22.143 1.00 89.94 151 PRO A O 1
ATOM 1206 N N . VAL A 1 152 ? 3.339 1.970 20.038 1.00 93.31 152 VAL A N 1
ATOM 1207 C CA . VAL A 1 152 ? 2.105 2.435 19.406 1.00 93.31 152 VAL A CA 1
ATOM 1208 C C . VAL A 1 152 ? 1.492 1.341 18.543 1.00 93.31 152 VAL A C 1
ATOM 1210 O O . VAL A 1 152 ? 2.176 0.429 18.083 1.00 93.31 152 VAL A O 1
ATOM 1213 N N . TYR A 1 153 ? 0.187 1.452 18.331 1.00 94.56 153 TYR A N 1
ATOM 1214 C CA . TYR A 1 153 ? -0.525 0.759 17.268 1.00 94.56 153 TYR A CA 1
ATOM 1215 C C . TYR A 1 153 ? -0.806 1.752 16.149 1.00 94.56 153 TYR A C 1
ATOM 1217 O O . TYR A 1 153 ? -1.007 2.937 16.418 1.00 94.56 153 TYR A O 1
ATOM 1225 N N . MET A 1 154 ? -0.865 1.280 14.913 1.00 96.00 154 MET A N 1
ATOM 1226 C CA . MET A 1 154 ? -1.240 2.097 13.772 1.00 96.00 154 MET A CA 1
ATOM 1227 C C . MET A 1 154 ? -2.187 1.332 12.863 1.00 96.00 154 MET A C 1
ATOM 1229 O O . MET A 1 154 ? -1.949 0.167 12.546 1.00 96.00 154 MET A O 1
ATOM 1233 N N . ALA A 1 155 ? -3.263 2.004 12.461 1.00 97.50 155 ALA A N 1
ATOM 1234 C CA . ALA A 1 155 ? -4.214 1.516 11.478 1.00 97.50 155 ALA A CA 1
ATOM 1235 C C . ALA A 1 155 ? -4.221 2.446 10.261 1.00 97.50 155 ALA A C 1
ATOM 1237 O O . ALA A 1 155 ? -4.281 3.665 10.415 1.00 97.50 155 ALA A O 1
ATOM 1238 N N . PHE A 1 156 ? -4.189 1.890 9.054 1.00 97.88 156 PHE A N 1
ATOM 1239 C CA . PHE A 1 156 ? -4.300 2.675 7.823 1.00 97.88 156 PHE A CA 1
ATOM 1240 C C . PHE A 1 156 ? -4.867 1.838 6.680 1.00 97.88 156 PHE A C 1
ATOM 1242 O O . PHE A 1 156 ? -4.771 0.607 6.672 1.00 97.88 156 PHE A O 1
ATOM 1249 N N . LEU A 1 157 ? -5.457 2.518 5.700 1.00 97.81 157 LEU A N 1
ATOM 1250 C CA . LEU A 1 157 ? -6.034 1.898 4.514 1.00 97.81 157 LEU A CA 1
ATOM 1251 C C . LEU A 1 157 ? -5.176 2.216 3.283 1.00 97.81 157 LEU A C 1
ATOM 1253 O O . LEU A 1 157 ? -4.791 3.365 3.066 1.00 97.81 157 LEU A O 1
ATOM 1257 N N . ARG A 1 158 ? -4.897 1.202 2.458 1.00 98.00 158 ARG A N 1
ATOM 1258 C CA . ARG A 1 158 ? -4.248 1.368 1.147 1.00 98.00 158 ARG A CA 1
ATOM 1259 C C . ARG A 1 158 ? -5.188 0.973 0.010 1.00 98.00 158 ARG A C 1
ATOM 1261 O O . ARG A 1 158 ? -5.919 -0.001 0.134 1.00 98.00 158 ARG A O 1
ATOM 1268 N N . PHE A 1 159 ? -5.150 1.699 -1.097 1.00 98.50 159 PHE A N 1
ATOM 1269 C CA . PHE A 1 159 ? -5.877 1.415 -2.330 1.00 98.50 159 PHE A CA 1
ATOM 1270 C C . PHE A 1 159 ? -5.070 0.474 -3.232 1.00 98.50 159 PHE A C 1
ATOM 1272 O O . PHE A 1 159 ? -3.901 0.742 -3.531 1.00 98.50 159 PHE A O 1
ATOM 1279 N N . MET A 1 160 ? -5.681 -0.624 -3.681 1.00 98.19 160 MET A N 1
ATOM 1280 C CA . MET A 1 160 ? -5.067 -1.572 -4.614 1.00 98.19 160 MET A CA 1
ATOM 1281 C C . MET A 1 160 ? -5.157 -1.064 -6.060 1.00 98.19 160 MET A C 1
ATOM 1283 O O . MET A 1 160 ? -5.937 -1.568 -6.859 1.00 98.19 160 MET A O 1
ATOM 1287 N N . GLY A 1 161 ? -4.328 -0.081 -6.388 1.00 96.75 161 GLY A N 1
ATOM 1288 C CA . GLY A 1 161 ? -4.225 0.534 -7.711 1.00 96.75 161 GLY A CA 1
ATOM 1289 C C . GLY A 1 161 ? -3.224 1.684 -7.669 1.00 96.75 161 GLY A C 1
ATOM 1290 O O . GLY A 1 161 ? -2.365 1.692 -6.782 1.00 96.75 161 GLY A O 1
ATOM 1291 N N . ASP A 1 162 ? -3.291 2.636 -8.597 1.00 95.19 162 ASP A N 1
ATOM 1292 C CA . ASP A 1 162 ? -2.360 3.771 -8.641 1.00 95.19 162 ASP A CA 1
ATOM 1293 C C . ASP A 1 162 ? -2.813 4.968 -7.783 1.00 95.19 162 ASP A C 1
ATOM 1295 O O . ASP A 1 162 ? -3.875 4.958 -7.162 1.00 95.19 162 ASP A O 1
ATOM 1299 N N . GLU A 1 163 ? -1.947 5.977 -7.675 1.00 94.38 163 GLU A N 1
ATOM 1300 C CA . GLU A 1 163 ? -2.189 7.173 -6.859 1.00 94.38 163 GLU A CA 1
ATOM 1301 C C . GLU A 1 163 ? -3.239 8.115 -7.470 1.00 94.38 163 GLU A C 1
ATOM 1303 O O . GLU A 1 163 ? -3.903 8.854 -6.747 1.00 94.38 163 GLU A O 1
ATOM 1308 N N . VAL A 1 164 ? -3.404 8.115 -8.794 1.00 94.12 164 VAL A N 1
ATOM 1309 C CA . VAL A 1 164 ? -4.388 8.976 -9.461 1.00 94.12 164 VAL A CA 1
ATOM 1310 C C . VAL A 1 164 ? -5.787 8.452 -9.168 1.00 94.12 164 VAL A C 1
ATOM 1312 O O . VAL A 1 164 ? -6.658 9.211 -8.747 1.00 94.12 164 VAL A O 1
ATOM 1315 N N . GLU A 1 165 ? -5.990 7.146 -9.320 1.00 95.31 165 GLU A N 1
ATOM 1316 C CA . GLU A 1 165 ? -7.259 6.501 -9.005 1.00 95.31 165 GLU A CA 1
ATOM 1317 C C . GLU A 1 165 ? -7.586 6.563 -7.511 1.00 95.31 165 GLU A C 1
ATOM 1319 O O . GLU A 1 165 ? -8.753 6.762 -7.160 1.00 95.31 165 GLU A O 1
ATOM 1324 N N . SER A 1 166 ? -6.580 6.452 -6.631 1.00 96.94 166 SER A N 1
ATOM 1325 C CA . SER A 1 166 ? -6.794 6.464 -5.179 1.00 96.94 166 SER A CA 1
ATOM 1326 C C . SER A 1 166 ? -7.393 7.777 -4.671 1.00 96.94 166 SER A C 1
ATOM 1328 O O . SER A 1 166 ? -8.165 7.754 -3.714 1.00 96.94 166 SER A O 1
ATOM 1330 N N . ARG A 1 167 ? -7.116 8.904 -5.345 1.00 96.56 167 ARG A N 1
ATOM 1331 C CA . ARG A 1 167 ? -7.665 10.239 -5.032 1.00 96.56 167 ARG A CA 1
ATOM 1332 C C . ARG A 1 167 ? -9.170 10.361 -5.255 1.00 96.56 167 ARG A C 1
ATOM 1334 O O . ARG A 1 167 ? -9.773 11.302 -4.755 1.00 96.56 167 ARG A O 1
ATOM 1341 N N . ASN A 1 168 ? -9.791 9.415 -5.961 1.00 97.38 168 ASN A N 1
ATOM 1342 C CA . ASN A 1 168 ? -11.250 9.367 -6.091 1.00 97.38 168 ASN A CA 1
ATOM 1343 C C . ASN A 1 168 ? -11.941 8.819 -4.834 1.00 97.38 168 ASN A C 1
ATOM 1345 O O . ASN A 1 168 ? -13.170 8.727 -4.808 1.00 97.38 168 ASN A O 1
ATOM 1349 N N . TYR A 1 169 ? -11.178 8.408 -3.822 1.00 98.06 169 TYR A N 1
ATOM 1350 C CA . TYR A 1 169 ? -11.694 7.796 -2.611 1.00 98.06 169 TYR A CA 1
ATOM 1351 C C . TYR A 1 169 ? -11.144 8.487 -1.372 1.00 98.06 169 TYR A C 1
ATOM 1353 O O . TYR A 1 169 ? -9.998 8.932 -1.335 1.00 98.06 169 TYR A O 1
ATOM 1361 N N . SER A 1 170 ? -11.948 8.453 -0.321 1.00 98.44 170 SER A N 1
ATOM 1362 C CA . SER A 1 170 ? -11.534 8.793 1.032 1.00 98.44 170 SER A CA 1
ATOM 1363 C C . SER A 1 170 ? -12.000 7.722 1.998 1.00 98.44 170 SER A C 1
ATOM 1365 O O . SER A 1 170 ? -12.894 6.919 1.701 1.00 98.44 170 SER A O 1
ATOM 1367 N N . TYR A 1 171 ? -11.353 7.678 3.153 1.00 98.44 171 TYR A N 1
ATOM 1368 C CA . TYR A 1 171 ? -11.696 6.756 4.216 1.00 98.44 171 TYR A CA 1
ATOM 1369 C C . TYR A 1 171 ? -11.611 7.420 5.581 1.00 98.44 171 TYR A C 1
ATOM 1371 O O . TYR A 1 171 ? -10.899 8.406 5.768 1.00 98.44 171 TYR A O 1
ATOM 1379 N N . SER A 1 172 ? -12.305 6.820 6.542 1.00 98.56 172 SER A N 1
ATOM 1380 C CA . SER A 1 172 ? -12.170 7.128 7.956 1.00 98.56 172 SER A CA 1
ATOM 1381 C C . SER A 1 172 ? -11.897 5.866 8.757 1.00 98.56 172 SER A C 1
ATOM 1383 O O . SER A 1 172 ? -12.385 4.781 8.426 1.00 98.56 172 SER A O 1
ATOM 1385 N N . LEU A 1 173 ? -11.095 6.008 9.808 1.00 98.62 173 LEU A N 1
ATOM 1386 C CA . LEU A 1 173 ? -10.862 5.002 10.835 1.00 98.62 173 LEU A CA 1
ATOM 1387 C C . LEU A 1 173 ? -11.188 5.613 12.190 1.00 98.62 173 LEU A C 1
ATOM 1389 O O . LEU A 1 173 ? -10.719 6.698 12.520 1.00 98.62 173 LEU A O 1
ATOM 1393 N N . GLU A 1 174 ? -11.958 4.889 12.987 1.00 98.38 174 GLU A N 1
ATOM 1394 C CA . GLU A 1 174 ? -12.376 5.292 14.320 1.00 98.38 174 GLU A CA 1
ATOM 1395 C C . GLU A 1 174 ? -12.036 4.191 15.329 1.00 98.38 174 GLU A C 1
ATOM 1397 O O . GLU A 1 174 ? -12.291 3.004 15.100 1.00 98.38 174 GLU A O 1
ATOM 1402 N N . VAL A 1 175 ? -11.491 4.608 16.472 1.00 97.69 175 VAL A N 1
ATOM 1403 C CA . VAL A 1 175 ? -11.393 3.800 17.692 1.00 97.69 175 VAL A CA 1
ATOM 1404 C C . VAL A 1 175 ? -11.984 4.582 18.855 1.00 97.69 175 VAL A C 1
ATOM 1406 O O . VAL A 1 175 ? -11.811 5.796 18.946 1.00 97.69 175 VAL A O 1
ATOM 1409 N N . GLY A 1 176 ? -12.663 3.908 19.776 1.00 95.00 176 GLY A N 1
ATOM 1410 C CA . GLY A 1 176 ? -13.285 4.597 20.899 1.00 95.00 176 GLY A CA 1
ATOM 1411 C C . GLY A 1 176 ? -13.821 3.668 21.975 1.00 95.00 176 GLY A C 1
ATOM 1412 O O . GLY A 1 176 ? -13.915 2.456 21.800 1.00 95.00 176 GLY A O 1
ATOM 1413 N N . GLY A 1 177 ? -14.157 4.272 23.110 1.00 91.12 177 GLY A N 1
ATOM 1414 C CA . GLY A 1 177 ? -14.680 3.620 24.303 1.00 91.12 177 GLY A CA 1
ATOM 1415 C C . GLY A 1 177 ? -14.799 4.616 25.457 1.00 91.12 177 GLY A C 1
ATOM 1416 O O . GLY A 1 177 ? -14.100 5.631 25.485 1.00 91.12 177 GLY A O 1
ATOM 1417 N N . ASN A 1 178 ? -15.684 4.335 26.417 1.00 88.44 178 ASN A N 1
ATOM 1418 C CA . ASN A 1 178 ? -15.868 5.147 27.632 1.00 88.44 178 ASN A CA 1
ATOM 1419 C C . ASN A 1 178 ? -16.103 6.648 27.346 1.00 88.44 178 ASN A C 1
ATOM 1421 O O . ASN A 1 178 ? -15.477 7.513 27.959 1.00 88.44 178 ASN A O 1
ATOM 1425 N N . GLY A 1 179 ? -16.960 6.956 26.366 1.00 91.94 179 GLY A N 1
ATOM 1426 C CA . GLY A 1 179 ? -17.319 8.333 25.999 1.00 91.94 179 GLY A CA 1
ATOM 1427 C C . GLY A 1 179 ? -16.235 9.122 25.252 1.00 91.94 179 GLY A C 1
ATOM 1428 O O . GLY A 1 179 ? -16.396 10.321 25.051 1.00 91.94 179 GLY A O 1
ATOM 1429 N N . ARG A 1 180 ? -15.133 8.484 24.835 1.00 95.19 180 ARG A N 1
ATOM 1430 C CA . ARG A 1 180 ? -14.061 9.109 24.044 1.00 95.19 180 ARG A CA 1
ATOM 1431 C C . ARG A 1 180 ? -13.815 8.332 22.757 1.00 95.19 180 ARG A C 1
ATOM 1433 O O . ARG A 1 180 ? -13.963 7.111 22.737 1.00 95.19 180 ARG A O 1
ATOM 1440 N N . LYS A 1 181 ? -13.388 9.033 21.708 1.00 96.56 181 LYS A N 1
ATOM 1441 C CA . LYS A 1 181 ? -12.987 8.431 20.435 1.00 96.56 181 LYS A CA 1
ATOM 1442 C C . LYS A 1 181 ? -11.870 9.213 19.754 1.00 96.56 181 LYS A C 1
ATOM 1444 O O . LYS A 1 181 ? -11.703 10.401 20.013 1.00 96.56 181 LYS A O 1
ATOM 1449 N N . LEU A 1 182 ? -11.134 8.528 18.890 1.00 97.88 182 LEU A N 1
ATOM 1450 C CA . LEU A 1 182 ? -10.193 9.095 17.931 1.00 97.88 182 LEU A CA 1
ATOM 1451 C C . LEU A 1 182 ? -10.679 8.755 16.534 1.00 97.88 182 LEU A C 1
ATOM 1453 O O . LEU A 1 182 ? -11.091 7.619 16.295 1.00 97.88 182 LEU A O 1
ATOM 1457 N N . ILE A 1 183 ? -10.579 9.722 15.631 1.00 98.19 183 ILE A N 1
ATOM 1458 C CA . ILE A 1 183 ? -10.914 9.555 14.223 1.00 98.19 183 ILE A CA 1
ATOM 1459 C C . ILE A 1 183 ? -9.720 10.019 13.398 1.00 98.19 183 ILE A C 1
ATOM 1461 O O . ILE A 1 183 ? -9.115 11.047 13.696 1.00 98.19 183 ILE A O 1
ATOM 1465 N N . TRP A 1 184 ? -9.397 9.245 12.372 1.00 98.50 184 TRP A N 1
ATOM 1466 C CA . TRP A 1 184 ? -8.464 9.593 11.313 1.00 98.50 184 TRP A CA 1
ATOM 1467 C C . TRP A 1 184 ? -9.204 9.543 9.984 1.00 98.50 184 TRP A C 1
ATOM 1469 O O . TRP A 1 184 ? -9.884 8.551 9.723 1.00 98.50 184 TRP A O 1
ATOM 1479 N N . GLU A 1 185 ? -9.049 10.565 9.149 1.00 98.19 185 GLU A N 1
ATOM 1480 C CA . GLU A 1 185 ? -9.645 10.616 7.813 1.00 98.19 185 GLU A CA 1
ATOM 1481 C C . GLU A 1 185 ? -8.610 11.052 6.781 1.00 98.19 185 GLU A C 1
ATOM 1483 O O . GLU A 1 185 ? -7.709 11.834 7.084 1.00 98.19 185 GLU A O 1
ATOM 1488 N N . GLY A 1 186 ? -8.743 10.554 5.555 1.00 96.69 186 GLY A N 1
ATOM 1489 C CA . GLY A 1 186 ? -7.895 10.977 4.448 1.00 96.69 186 GLY A CA 1
ATOM 1490 C C . GLY A 1 186 ? -8.059 10.121 3.200 1.00 96.69 186 GLY A C 1
ATOM 1491 O O . GLY A 1 186 ? -8.937 9.263 3.109 1.00 96.69 186 GLY A O 1
ATOM 1492 N N . THR A 1 187 ? -7.175 10.344 2.234 1.00 98.06 187 THR A N 1
ATOM 1493 C CA . THR A 1 187 ? -7.107 9.571 0.990 1.00 98.06 187 THR A CA 1
ATOM 1494 C C . THR A 1 187 ? -6.306 8.285 1.218 1.00 98.06 187 THR A C 1
ATOM 1496 O O . THR A 1 187 ? -5.217 8.340 1.797 1.00 98.06 187 THR A O 1
ATOM 1499 N N . PRO A 1 188 ? -6.780 7.107 0.773 1.00 98.19 188 PRO A N 1
ATOM 1500 C CA . PRO A 1 188 ? -6.002 5.882 0.895 1.00 98.19 188 PRO A CA 1
ATOM 1501 C C . PRO A 1 188 ? -4.761 5.948 -0.004 1.00 98.19 188 PRO A C 1
ATOM 1503 O O . PRO A 1 188 ? -4.845 6.256 -1.195 1.00 98.19 188 PRO A O 1
ATOM 1506 N N . ARG A 1 189 ? -3.595 5.611 0.553 1.00 97.75 189 ARG A N 1
ATOM 1507 C CA . ARG A 1 189 ? -2.342 5.502 -0.213 1.00 97.75 189 ARG A CA 1
ATOM 1508 C C . ARG A 1 189 ? -2.428 4.363 -1.219 1.00 97.75 189 ARG A C 1
ATOM 1510 O O . ARG A 1 189 ? -2.931 3.293 -0.895 1.00 97.75 189 ARG A O 1
ATOM 1517 N N . SER A 1 190 ? -1.859 4.538 -2.402 1.00 97.62 190 SER A N 1
ATOM 1518 C CA . SER A 1 190 ? -1.690 3.443 -3.358 1.00 97.62 190 SER A CA 1
ATOM 1519 C C . SER A 1 190 ? -0.771 2.337 -2.806 1.00 97.62 190 SER A C 1
ATOM 1521 O O . SER A 1 190 ? 0.219 2.619 -2.130 1.00 97.62 190 SER A O 1
ATOM 1523 N N . ILE A 1 191 ? -1.021 1.071 -3.163 1.00 97.19 191 ILE A N 1
ATOM 1524 C CA . ILE A 1 191 ? -0.091 -0.045 -2.888 1.00 97.19 191 ILE A CA 1
ATOM 1525 C C . ILE A 1 191 ? 1.238 0.044 -3.667 1.00 97.19 191 ILE A C 1
ATOM 1527 O O . ILE A 1 191 ? 2.113 -0.802 -3.476 1.00 97.19 191 ILE A O 1
ATOM 1531 N N . ARG A 1 192 ? 1.425 1.062 -4.522 1.00 95.62 192 ARG A N 1
ATOM 1532 C CA . ARG A 1 192 ? 2.753 1.469 -5.016 1.00 95.62 192 ARG A CA 1
ATOM 1533 C C . ARG A 1 192 ? 3.687 1.829 -3.861 1.00 95.62 192 ARG A C 1
ATOM 1535 O O . ARG A 1 192 ? 4.878 1.530 -3.937 1.00 95.62 192 ARG A O 1
ATOM 1542 N N . ASP A 1 193 ? 3.138 2.414 -2.800 1.00 95.12 193 ASP A N 1
ATOM 1543 C CA . ASP A 1 193 ? 3.842 2.647 -1.548 1.00 95.12 193 ASP A CA 1
ATOM 1544 C C . ASP A 1 193 ? 3.776 1.394 -0.674 1.00 95.12 193 ASP A C 1
ATOM 1546 O O . ASP A 1 193 ? 2.703 0.836 -0.432 1.00 95.12 193 ASP A O 1
ATOM 1550 N N . SER A 1 194 ? 4.930 0.944 -0.177 1.00 93.69 194 SER A N 1
ATOM 1551 C CA . SER A 1 194 ? 4.995 -0.177 0.762 1.00 93.69 194 SER A CA 1
ATOM 1552 C C . SER A 1 194 ? 4.332 0.183 2.095 1.00 93.69 194 SER A C 1
ATOM 1554 O O . SER A 1 194 ? 4.293 1.349 2.487 1.00 93.69 194 SER A O 1
ATOM 1556 N N . HIS A 1 195 ? 3.849 -0.822 2.834 1.00 92.94 195 HIS A N 1
ATOM 1557 C CA . HIS A 1 195 ? 3.286 -0.592 4.171 1.00 92.94 195 HIS A CA 1
ATOM 1558 C C . HIS A 1 195 ? 4.313 0.085 5.102 1.00 92.94 195 HIS A C 1
ATOM 1560 O O . HIS A 1 195 ? 3.958 1.001 5.835 1.00 92.94 195 HIS A O 1
ATOM 1566 N N . ARG A 1 196 ? 5.602 -0.280 4.980 1.00 93.19 196 ARG A N 1
ATOM 1567 C CA . ARG A 1 196 ? 6.715 0.354 5.704 1.00 93.19 196 ARG A CA 1
ATOM 1568 C C . ARG A 1 196 ? 6.823 1.845 5.391 1.00 93.19 196 ARG A C 1
ATOM 1570 O O . ARG A 1 196 ? 6.930 2.636 6.314 1.00 93.19 196 ARG A O 1
ATOM 1577 N N . LYS A 1 197 ? 6.718 2.246 4.118 1.00 95.38 197 LYS A N 1
ATOM 1578 C CA . LYS A 1 197 ? 6.758 3.666 3.732 1.00 95.38 197 LYS A CA 1
ATOM 1579 C C . LYS A 1 197 ? 5.612 4.460 4.365 1.00 95.38 197 LYS A C 1
ATOM 1581 O O . LYS A 1 197 ? 5.848 5.559 4.854 1.00 95.38 197 LYS A O 1
ATOM 1586 N N . VAL A 1 198 ? 4.398 3.901 4.396 1.00 96.19 198 VAL A N 1
ATOM 1587 C CA . VAL A 1 198 ? 3.244 4.543 5.053 1.00 96.19 198 VAL A CA 1
ATOM 1588 C C . VAL A 1 198 ? 3.484 4.676 6.560 1.00 96.19 198 VAL A C 1
ATOM 1590 O O . VAL A 1 198 ? 3.386 5.780 7.097 1.00 96.19 198 VAL A O 1
ATOM 1593 N N . ARG A 1 199 ? 3.898 3.587 7.216 1.00 94.00 199 ARG A N 1
ATOM 1594 C CA . ARG A 1 199 ? 4.240 3.548 8.643 1.00 94.00 199 ARG A CA 1
ATOM 1595 C C . ARG A 1 199 ? 5.313 4.564 9.026 1.00 94.00 199 ARG A C 1
ATOM 1597 O O . ARG A 1 199 ? 5.107 5.346 9.945 1.00 94.00 199 ARG A O 1
ATOM 1604 N N . ASP A 1 200 ? 6.432 4.573 8.306 1.00 94.38 200 ASP A N 1
ATOM 1605 C CA . ASP A 1 200 ? 7.593 5.421 8.601 1.00 94.38 200 ASP A CA 1
ATOM 1606 C C . ASP A 1 200 ? 7.284 6.912 8.364 1.00 94.38 200 ASP A C 1
ATOM 1608 O O . ASP A 1 200 ? 7.921 7.787 8.949 1.00 94.38 200 ASP A O 1
ATOM 1612 N N . SER A 1 201 ? 6.274 7.207 7.536 1.00 96.50 201 SER A N 1
ATOM 1613 C CA . SER A 1 201 ? 5.731 8.558 7.348 1.00 96.50 201 SER A CA 1
ATOM 1614 C C . SER A 1 201 ? 4.641 8.946 8.355 1.00 96.50 201 SER A C 1
ATOM 1616 O O . SER A 1 201 ? 4.188 10.087 8.331 1.00 96.50 201 SER A O 1
ATOM 1618 N N . HIS A 1 202 ? 4.236 8.028 9.241 1.00 95.81 202 HIS A N 1
ATOM 1619 C CA . HIS A 1 202 ? 3.184 8.218 10.248 1.00 95.81 202 HIS A CA 1
ATOM 1620 C C . HIS A 1 202 ? 1.813 8.607 9.667 1.00 95.81 202 HIS A C 1
ATOM 1622 O O . HIS A 1 202 ? 1.015 9.268 10.326 1.00 95.81 202 HIS A O 1
ATOM 1628 N N . ASP A 1 203 ? 1.533 8.183 8.435 1.00 96.94 203 ASP A N 1
ATOM 1629 C CA . ASP A 1 203 ? 0.327 8.551 7.694 1.00 96.94 203 ASP A CA 1
ATOM 1630 C C . ASP A 1 203 ? -0.813 7.546 7.925 1.00 96.94 203 ASP A C 1
ATOM 1632 O O . ASP A 1 203 ? -1.048 6.622 7.141 1.00 96.94 203 ASP A O 1
ATOM 1636 N N . GLY A 1 204 ? -1.465 7.672 9.079 1.00 97.56 204 GLY A N 1
ATOM 1637 C CA . GLY A 1 204 ? -2.522 6.773 9.528 1.00 97.56 204 GLY A CA 1
ATOM 1638 C C . GLY A 1 204 ? -2.942 7.027 10.974 1.00 97.56 204 GLY A C 1
ATOM 1639 O O . GLY A 1 204 ? -2.362 7.843 11.689 1.00 97.56 204 GLY A O 1
ATOM 1640 N N . LEU A 1 205 ? -3.941 6.278 11.439 1.00 98.12 205 LEU A N 1
ATOM 1641 C CA . LEU A 1 205 ? -4.446 6.371 12.805 1.00 98.12 205 LEU A CA 1
ATOM 1642 C C . LEU A 1 205 ? -3.444 5.762 13.792 1.00 98.12 205 LEU A C 1
ATOM 1644 O O . LEU A 1 205 ? -3.440 4.547 14.000 1.00 98.12 205 LEU A O 1
ATOM 1648 N N . ILE A 1 206 ? -2.623 6.601 14.423 1.00 97.12 206 ILE A N 1
ATOM 1649 C CA . ILE A 1 206 ? -1.692 6.192 15.482 1.00 97.12 206 ILE A CA 1
ATOM 1650 C C . ILE A 1 206 ? -2.386 6.230 16.845 1.00 97.12 206 ILE A C 1
ATOM 1652 O O . ILE A 1 206 ? -2.980 7.227 17.252 1.00 97.12 206 ILE A O 1
ATOM 1656 N N . ILE A 1 207 ? -2.270 5.132 17.587 1.00 95.94 207 ILE A N 1
ATOM 1657 C CA . ILE A 1 207 ? -2.923 4.927 18.875 1.00 95.94 207 ILE A CA 1
ATOM 1658 C C . ILE A 1 207 ? -1.858 4.505 19.881 1.00 95.94 207 ILE A C 1
ATOM 1660 O O . ILE A 1 207 ? -1.309 3.403 19.819 1.00 95.94 207 ILE A O 1
ATOM 1664 N N . GLN A 1 208 ? -1.578 5.370 20.853 1.00 93.75 208 GLN A N 1
ATOM 1665 C CA . GLN A 1 208 ? -0.681 5.018 21.952 1.00 93.75 208 GLN A CA 1
ATOM 1666 C C . GLN A 1 208 ? -1.216 3.806 22.721 1.00 93.75 208 GLN A C 1
ATOM 1668 O O . GLN A 1 208 ? -2.420 3.711 22.983 1.00 93.75 208 GLN A O 1
ATOM 1673 N N . ARG A 1 209 ? -0.322 2.910 23.163 1.00 91.19 209 ARG A N 1
ATOM 1674 C CA . ARG A 1 209 ? -0.706 1.672 23.865 1.00 91.19 209 ARG A CA 1
ATOM 1675 C C . ARG A 1 209 ? -1.668 1.912 25.031 1.00 91.19 209 ARG A C 1
ATOM 1677 O O . ARG A 1 209 ? -2.669 1.214 25.156 1.00 91.19 209 ARG A O 1
ATOM 1684 N N . ASN A 1 210 ? -1.416 2.932 25.851 1.00 91.00 210 ASN A N 1
ATOM 1685 C CA . ASN A 1 210 ? -2.268 3.252 27.002 1.00 91.00 210 ASN A CA 1
ATOM 1686 C C . ASN A 1 210 ? -3.707 3.610 26.611 1.00 91.00 210 ASN A C 1
ATOM 1688 O O . ASN A 1 210 ? -4.636 3.272 27.349 1.00 91.00 210 ASN A O 1
ATOM 1692 N N . MET A 1 211 ? -3.876 4.268 25.464 1.00 93.62 211 MET A N 1
ATOM 1693 C CA . MET A 1 211 ? -5.165 4.675 24.919 1.00 93.62 211 MET A CA 1
ATOM 1694 C C . MET A 1 211 ? -5.877 3.500 24.237 1.00 93.62 211 MET A C 1
ATOM 1696 O O . MET A 1 211 ? -7.066 3.298 24.463 1.00 93.62 211 MET A O 1
ATOM 1700 N N . ALA A 1 212 ? -5.143 2.645 23.519 1.00 93.31 212 ALA A N 1
ATOM 1701 C CA . ALA A 1 212 ? -5.684 1.397 22.978 1.00 93.31 212 ALA A CA 1
ATOM 1702 C C . ALA A 1 212 ? -6.219 0.467 24.085 1.00 93.31 212 ALA A C 1
ATOM 1704 O O . ALA A 1 212 ? -7.307 -0.099 23.961 1.00 93.31 212 ALA A O 1
ATOM 1705 N N . LEU A 1 213 ? -5.496 0.354 25.206 1.00 91.56 213 LEU A N 1
ATOM 1706 C CA . LEU A 1 213 ? -5.943 -0.409 26.378 1.00 91.56 213 LEU A CA 1
ATOM 1707 C C . LEU A 1 213 ? -7.144 0.239 27.073 1.00 91.56 213 LEU A C 1
ATOM 1709 O O . LEU A 1 213 ? -8.023 -0.469 27.551 1.00 91.56 213 LEU A O 1
ATOM 1713 N N . PHE A 1 214 ? -7.209 1.572 27.109 1.00 92.50 214 PHE A N 1
ATOM 1714 C CA . PHE A 1 214 ? -8.379 2.286 27.623 1.00 92.50 214 PHE A CA 1
ATOM 1715 C C . PHE A 1 214 ? -9.633 2.000 26.780 1.00 92.50 214 PHE A C 1
ATOM 1717 O O . PHE A 1 214 ? -10.689 1.707 27.338 1.00 92.50 214 PHE A O 1
ATOM 1724 N N . PHE A 1 215 ? -9.513 2.009 25.449 1.00 94.38 215 PHE A N 1
ATOM 1725 C CA . PHE A 1 215 ? -10.617 1.679 24.539 1.00 94.38 215 PHE A CA 1
ATOM 1726 C C . PHE A 1 215 ? -10.986 0.190 24.517 1.00 94.38 215 PHE A C 1
ATOM 1728 O O . PHE A 1 215 ? -12.089 -0.149 24.104 1.00 94.38 215 PHE A O 1
ATOM 1735 N N . SER A 1 216 ? -10.112 -0.699 25.000 1.00 91.50 216 SER A N 1
ATOM 1736 C CA . SER A 1 216 ? -10.381 -2.144 25.050 1.00 91.50 216 SER A CA 1
ATOM 1737 C C . SER A 1 216 ? -11.400 -2.557 26.124 1.00 91.50 216 SER A C 1
ATOM 1739 O O . SER A 1 216 ? -11.858 -3.695 26.094 1.00 91.50 216 SER A O 1
ATOM 1741 N N . GLY A 1 217 ? -11.764 -1.664 27.059 1.00 79.56 217 GLY A N 1
ATOM 1742 C CA . GLY A 1 217 ? -12.837 -1.899 28.036 1.00 79.56 217 GLY A CA 1
ATOM 1743 C C . GLY A 1 217 ? -12.623 -3.147 28.906 1.00 79.56 217 GLY A C 1
ATOM 1744 O O . GLY A 1 217 ? -13.375 -4.111 28.797 1.00 79.56 217 GLY A O 1
ATOM 1745 N N . GLY A 1 218 ? -11.589 -3.138 29.758 1.00 73.50 218 GLY A N 1
ATOM 1746 C CA . GLY A 1 218 ? -11.228 -4.251 30.649 1.00 73.50 218 GLY A CA 1
ATOM 1747 C C . GLY A 1 218 ? -10.154 -3.873 31.682 1.00 73.50 218 GLY A C 1
ATOM 1748 O O . GLY A 1 218 ? -9.890 -2.693 31.906 1.00 73.50 218 GLY A O 1
ATOM 1749 N N . ASP A 1 219 ? -9.486 -4.864 32.281 1.00 78.06 219 ASP A N 1
ATOM 1750 C CA . ASP A 1 219 ? -8.450 -4.689 33.323 1.00 78.06 219 ASP A CA 1
ATOM 1751 C C . ASP A 1 219 ? -7.063 -4.265 32.787 1.00 78.06 219 ASP A C 1
ATOM 1753 O O . ASP A 1 219 ? -6.071 -4.275 33.517 1.00 78.06 219 ASP A O 1
ATOM 1757 N N . ARG A 1 220 ? -6.996 -3.870 31.506 1.00 78.94 220 ARG A N 1
ATOM 1758 C CA . ARG A 1 220 ? -5.784 -3.442 30.778 1.00 78.94 220 ARG A CA 1
ATOM 1759 C C . ARG A 1 220 ? -4.713 -4.534 30.640 1.00 78.94 220 ARG A C 1
ATOM 1761 O O . ARG A 1 220 ? -3.575 -4.209 30.298 1.00 78.94 220 ARG A O 1
ATOM 1768 N N . LYS A 1 221 ? -5.056 -5.807 30.867 1.00 80.94 221 LYS A N 1
ATOM 1769 C CA . LYS A 1 221 ? -4.138 -6.941 30.670 1.00 80.94 221 LYS A CA 1
ATOM 1770 C C . LYS A 1 221 ? -4.209 -7.559 29.280 1.00 80.94 221 LYS A C 1
ATOM 1772 O O . LYS A 1 221 ? -3.276 -8.250 28.905 1.00 80.94 221 LYS A O 1
ATOM 1777 N N . GLU A 1 222 ? -5.258 -7.269 28.517 1.00 86.62 222 GLU A N 1
ATOM 1778 C CA . GLU A 1 222 ? -5.484 -7.773 27.160 1.00 86.62 222 GLU A CA 1
ATOM 1779 C C . GLU A 1 222 ? -5.836 -6.612 26.217 1.00 86.62 222 GLU A C 1
ATOM 1781 O O . GLU A 1 222 ? -6.493 -5.646 26.619 1.00 86.62 222 GLU A O 1
ATOM 1786 N N . LEU A 1 223 ? -5.413 -6.701 24.955 1.00 88.88 2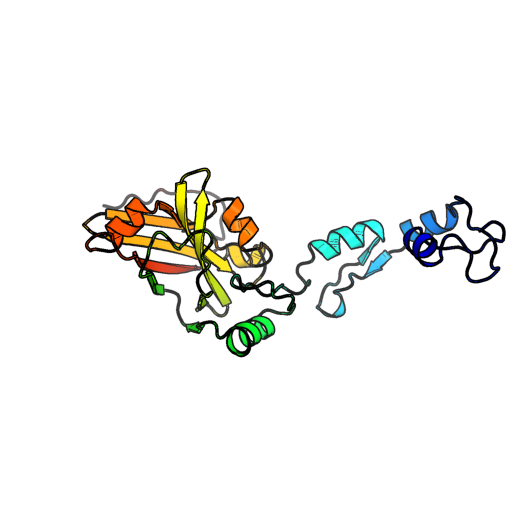23 LEU A N 1
ATOM 1787 C CA . LEU A 1 223 ? -5.854 -5.789 23.901 1.00 88.88 223 LEU A CA 1
ATOM 1788 C C . LEU A 1 223 ? -7.137 -6.350 23.281 1.00 88.88 223 LEU A C 1
ATOM 1790 O O . LEU A 1 223 ? -7.124 -7.476 22.794 1.00 88.88 223 LEU A O 1
ATOM 1794 N N . LYS A 1 224 ? -8.217 -5.562 23.265 1.00 91.75 224 LYS A N 1
ATOM 1795 C CA . LYS A 1 224 ? -9.489 -5.847 22.570 1.00 91.75 224 LYS A CA 1
ATOM 1796 C C . LYS A 1 224 ? -9.934 -4.611 21.803 1.00 91.75 224 LYS A C 1
ATOM 1798 O O . LYS A 1 224 ? -10.991 -4.035 22.060 1.00 91.75 224 LYS A O 1
ATOM 1803 N N . LEU A 1 225 ? -9.088 -4.166 20.885 1.00 93.62 225 LEU A N 1
ATOM 1804 C CA . LEU A 1 225 ? -9.314 -2.921 20.175 1.00 93.62 225 LEU A CA 1
ATOM 1805 C C . LEU A 1 225 ? -10.255 -3.148 18.996 1.00 93.62 225 LEU A C 1
ATOM 1807 O O . LEU A 1 225 ? -10.041 -4.027 18.163 1.00 93.62 225 LEU A O 1
ATOM 1811 N N . ARG A 1 226 ? -11.296 -2.327 18.916 1.00 95.44 226 ARG A N 1
ATOM 1812 C CA . ARG A 1 226 ? -12.219 -2.311 17.788 1.00 95.44 226 ARG A CA 1
ATOM 1813 C C . ARG A 1 226 ? -11.896 -1.117 16.904 1.00 95.44 226 ARG A C 1
ATOM 1815 O O . ARG A 1 226 ? -11.972 0.013 17.375 1.00 95.44 226 ARG A O 1
ATOM 1822 N N . VAL A 1 227 ? -11.560 -1.388 15.649 1.00 97.06 227 VAL A N 1
ATOM 1823 C CA . VAL A 1 227 ? -11.357 -0.375 14.614 1.00 97.06 227 VAL A CA 1
ATOM 1824 C C . VAL A 1 227 ? -12.559 -0.422 13.684 1.00 97.06 227 VAL A C 1
ATOM 1826 O O . VAL A 1 227 ? -12.808 -1.423 13.008 1.00 97.06 227 VAL A O 1
ATOM 1829 N N . THR A 1 228 ? -13.329 0.655 13.674 1.00 97.75 228 THR A N 1
ATOM 1830 C CA . THR A 1 228 ? -14.401 0.873 12.702 1.00 97.75 228 THR A CA 1
ATOM 1831 C C . THR A 1 228 ? -13.903 1.759 11.585 1.00 97.75 228 THR A C 1
ATOM 1833 O O . THR A 1 228 ? -13.091 2.643 11.825 1.00 97.75 228 THR A O 1
ATOM 1836 N N . GLY A 1 229 ? -14.396 1.554 10.374 1.00 97.94 229 G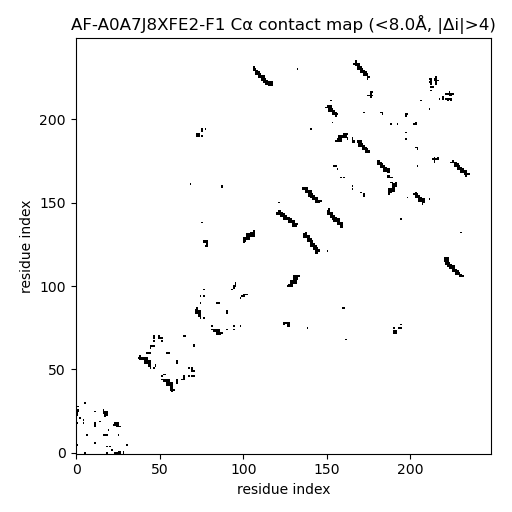LY A N 1
ATOM 1837 C CA . GLY A 1 229 ? -14.048 2.440 9.279 1.00 97.94 229 GLY A CA 1
ATOM 1838 C C . GLY A 1 229 ? -15.086 2.476 8.182 1.00 97.94 229 GLY A C 1
ATOM 1839 O O . GLY A 1 229 ? -15.980 1.627 8.112 1.00 97.94 229 GLY A O 1
ATOM 1840 N N . ARG A 1 230 ? -14.959 3.494 7.337 1.00 98.19 230 ARG A N 1
ATOM 1841 C CA . ARG A 1 230 ? -15.801 3.727 6.168 1.00 98.19 230 ARG A CA 1
ATOM 1842 C C . ARG A 1 230 ? -14.939 4.162 4.989 1.00 98.19 230 ARG A C 1
ATOM 1844 O O . ARG A 1 230 ? -13.942 4.839 5.187 1.00 98.19 230 ARG A O 1
ATOM 1851 N N . ILE A 1 231 ? -15.355 3.797 3.781 1.00 98.56 231 ILE A N 1
ATOM 1852 C CA . ILE A 1 231 ? -14.789 4.209 2.496 1.00 98.56 231 ILE A CA 1
ATOM 1853 C C . ILE A 1 231 ? -15.897 4.905 1.695 1.00 98.56 231 ILE A C 1
ATOM 1855 O O . ILE A 1 231 ? -17.030 4.416 1.618 1.00 98.56 231 ILE A O 1
ATOM 1859 N N . TRP A 1 232 ? -15.598 6.038 1.075 1.00 98.06 232 TRP A N 1
ATOM 1860 C CA . TRP A 1 232 ? -16.517 6.732 0.173 1.00 98.06 232 TRP A CA 1
ATOM 1861 C C . TRP A 1 232 ? -15.787 7.255 -1.059 1.00 98.06 232 TRP A C 1
ATOM 1863 O O . TRP A 1 232 ? -14.564 7.363 -1.073 1.00 98.06 232 TRP A O 1
ATOM 1873 N N . LYS A 1 233 ? -16.556 7.522 -2.117 1.00 96.25 233 LYS A N 1
ATOM 1874 C CA . LYS A 1 233 ? -16.062 8.245 -3.287 1.00 96.25 233 LYS A CA 1
ATOM 1875 C C . LYS A 1 233 ? -16.104 9.736 -3.008 1.00 96.25 233 LYS A C 1
ATOM 1877 O O . LYS A 1 233 ? -17.116 10.228 -2.509 1.00 96.25 233 LYS A O 1
ATOM 1882 N N . GLU A 1 234 ? -15.041 10.432 -3.371 1.00 89.56 234 GLU A N 1
ATOM 1883 C CA . GLU A 1 234 ? -15.061 11.886 -3.435 1.00 89.56 234 GLU A CA 1
ATOM 1884 C C . GLU A 1 234 ? -15.930 12.322 -4.618 1.00 89.56 234 GLU A C 1
ATOM 1886 O O . GLU A 1 234 ? -15.881 11.730 -5.702 1.00 89.56 234 GLU A O 1
ATOM 1891 N N . GLN A 1 235 ? -16.778 13.328 -4.405 1.00 76.56 235 GLN A N 1
ATOM 1892 C CA . GLN A 1 235 ? -17.523 13.926 -5.506 1.00 76.56 235 GLN A CA 1
ATOM 1893 C C . GLN A 1 235 ? -16.528 14.714 -6.357 1.00 76.56 235 GLN A C 1
ATOM 1895 O O . GLN A 1 235 ? -15.855 15.614 -5.857 1.00 76.56 235 GLN A O 1
ATOM 1900 N N . GLN A 1 236 ? -16.419 14.379 -7.644 1.00 58.19 236 GLN A N 1
ATOM 1901 C CA . GLN A 1 236 ? -15.705 15.230 -8.589 1.00 58.19 236 GLN A CA 1
ATOM 1902 C C . GLN A 1 236 ? -16.519 16.515 -8.742 1.00 58.19 236 GLN A C 1
ATOM 1904 O O . GLN A 1 236 ? -17.466 16.552 -9.523 1.00 58.19 236 GLN A O 1
ATOM 1909 N N . ASN A 1 237 ? -16.194 17.547 -7.961 1.00 48.47 237 ASN A N 1
ATOM 1910 C CA . ASN A 1 237 ? -16.714 18.885 -8.206 1.00 48.47 237 ASN A CA 1
ATOM 1911 C C . ASN A 1 237 ? -16.166 19.346 -9.567 1.00 48.47 237 ASN A C 1
ATOM 1913 O O . ASN A 1 237 ? -14.946 19.469 -9.699 1.00 48.47 237 ASN A O 1
ATOM 1917 N N . PRO A 1 238 ? -17.017 19.608 -10.578 1.00 46.91 238 PRO A N 1
ATOM 1918 C CA . PRO A 1 238 ? -16.559 20.096 -11.879 1.00 46.91 238 PRO A CA 1
ATOM 1919 C C . PRO A 1 238 ? -15.997 21.523 -11.820 1.00 46.91 238 PRO A C 1
ATOM 1921 O O . PRO A 1 238 ? -15.424 21.995 -12.796 1.00 46.91 238 PRO A O 1
ATOM 1924 N N . GLU A 1 239 ? -16.146 22.214 -10.689 1.00 43.22 239 GLU A N 1
ATOM 1925 C CA . GLU A 1 239 ? -15.743 23.604 -10.521 1.00 43.22 239 GLU A CA 1
ATOM 1926 C C . GLU A 1 239 ? -14.751 23.729 -9.364 1.00 43.22 239 GLU A C 1
ATOM 1928 O O . GLU A 1 239 ? -15.059 23.494 -8.193 1.00 43.22 239 GLU A O 1
ATOM 1933 N N . GLY A 1 240 ? -13.512 24.073 -9.712 1.00 50.16 240 GLY A N 1
ATOM 1934 C CA . GLY A 1 240 ? -12.501 24.458 -8.745 1.00 50.16 240 GLY A CA 1
ATOM 1935 C C . GLY A 1 240 ? -12.884 25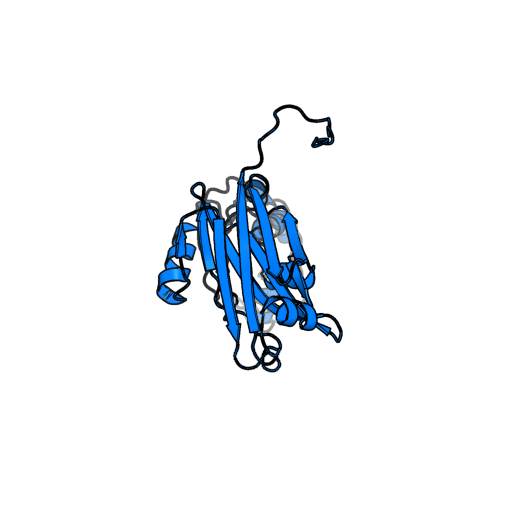.767 -8.058 1.00 50.16 240 GLY A C 1
ATOM 1936 O O . GLY A 1 240 ? -13.067 26.783 -8.719 1.00 50.16 240 GLY A O 1
ATOM 1937 N N . GLY A 1 241 ? -12.914 25.742 -6.725 1.00 43.56 241 GLY A N 1
ATOM 1938 C CA . GLY A 1 241 ? -12.821 26.940 -5.892 1.00 43.56 241 GLY A CA 1
ATOM 1939 C C . GLY A 1 241 ? -14.114 27.374 -5.208 1.00 43.56 241 GLY A C 1
ATOM 1940 O O . GLY A 1 241 ? -14.778 28.285 -5.675 1.00 43.56 241 GLY A O 1
ATOM 1941 N N . ALA A 1 242 ? -14.392 26.794 -4.038 1.00 34.78 242 ALA A N 1
ATOM 1942 C CA . ALA A 1 242 ? -14.799 27.520 -2.827 1.00 34.78 242 ALA A CA 1
ATOM 1943 C C . ALA A 1 242 ? -15.049 26.510 -1.698 1.00 34.78 242 ALA A C 1
ATOM 1945 O O . ALA A 1 242 ? -16.010 25.745 -1.730 1.00 34.78 242 ALA A O 1
ATOM 1946 N N . CYS A 1 243 ? -14.193 26.517 -0.674 1.00 40.62 243 CYS A N 1
ATOM 1947 C CA . CYS A 1 243 ? -14.526 25.899 0.604 1.00 40.62 243 CYS A CA 1
ATOM 1948 C C . CYS A 1 243 ? -15.656 26.711 1.244 1.00 40.62 243 CYS A C 1
ATOM 1950 O O . CYS A 1 243 ? -15.416 27.814 1.733 1.00 40.62 243 CYS A O 1
ATOM 1952 N N . ILE A 1 244 ? -16.872 26.171 1.260 1.00 39.34 244 ILE A N 1
ATOM 1953 C CA . ILE A 1 244 ? -17.917 26.643 2.169 1.00 39.34 244 ILE A CA 1
ATOM 1954 C C . ILE A 1 244 ? -17.793 25.803 3.445 1.00 39.34 244 ILE A C 1
ATOM 1956 O O . ILE A 1 244 ? -17.908 24.577 3.370 1.00 39.34 244 ILE A O 1
ATOM 1960 N N . PRO A 1 245 ? -17.536 26.402 4.620 1.00 48.44 245 PRO A N 1
ATOM 1961 C CA . PRO A 1 245 ? -17.622 25.665 5.867 1.00 48.44 245 PRO A CA 1
ATOM 1962 C C . PRO A 1 245 ? -19.091 25.313 6.118 1.00 48.44 245 PRO A C 1
ATOM 1964 O O . PRO A 1 245 ? -19.934 26.197 6.266 1.00 48.44 245 PRO A O 1
ATOM 1967 N N . ASN A 1 246 ? -19.395 24.016 6.169 1.00 41.81 246 ASN A N 1
ATOM 1968 C CA . ASN A 1 246 ? -20.671 23.533 6.682 1.00 41.81 246 ASN A CA 1
ATOM 1969 C C . ASN A 1 246 ? -20.798 23.960 8.152 1.00 41.81 246 ASN A C 1
ATOM 1971 O O . ASN A 1 246 ? -20.186 23.361 9.037 1.00 41.81 246 ASN A O 1
ATOM 1975 N N . LEU A 1 247 ? -21.588 25.004 8.408 1.00 43.22 247 LEU A N 1
ATOM 1976 C CA . LEU A 1 247 ? -22.184 25.243 9.715 1.00 43.22 247 LEU A CA 1
ATOM 1977 C C . LEU A 1 247 ? -23.328 24.243 9.897 1.00 43.22 247 LEU A C 1
ATOM 1979 O O . LEU A 1 247 ? -24.354 24.342 9.227 1.00 43.22 247 LEU A O 1
ATOM 1983 N N . CYS A 1 248 ? -23.163 23.301 10.822 1.00 47.06 248 CYS A N 1
ATOM 1984 C CA . CYS A 1 248 ? -24.290 22.552 11.365 1.00 47.06 248 CYS A CA 1
ATOM 1985 C C . CYS A 1 248 ? -24.983 23.400 12.441 1.00 47.06 248 CYS A C 1
ATOM 1987 O O . CYS A 1 248 ? -24.336 23.823 13.402 1.00 47.06 248 CYS A O 1
ATOM 1989 N N . SER A 1 249 ? -26.286 23.630 12.257 1.00 38.94 249 SER A N 1
ATOM 1990 C CA . SER A 1 249 ? -27.256 23.789 13.353 1.00 38.94 249 SER A CA 1
ATOM 1991 C C . SER A 1 249 ? -27.762 22.417 13.786 1.00 38.94 249 SER A C 1
ATOM 1993 O O . SER A 1 249 ? -27.761 21.509 12.922 1.00 38.94 249 SER A O 1
#

Mean predicted aligned error: 8.22 Å

Secondary structure (DSSP, 8-state):
-TTS----HHHHHHTTTB-TTT--B--S---HHHHHHHHH-EEE-TTGGGT---EEEHHHHHHHHHH-TTSPEEP---SS----EE-HHHHHHHHHHTS--EEEESSEEEEEEEES-TTS-TT-BPPPEEEEETTEEEEEEEEEEEETTEEEEEEEEEESS-HHHHTTEEEEEEEEETTEEEEEEEPPEETTS-HHHHHHTT-SEEEEHHHHHHHT-SSSSSEEEEEEEEEEEPP--SS----------

Organism: Gossypium aridum (NCBI:txid34290)

Foldseek 3Di:
DVVPDDDDPVVCVVVVQADPPPRDGHDPDDDVVVVVVQQVDWAFAPLVVLPRPDIDRPVVNVVCNLVPQSFWFAQQWPQDPGRDTHALVVSVCCCCPVVVAAEEEDFKDKDKDKDQALVPFAFDWDTWHWYQYPNWIKIWTWGWHDPPPFIKIWIAIATAGAPVVQLQKKKKKKWDDDPDIDMDIDGHHYSSDHPVNCVVVVPTDIGTLVRQLVSCPDPSRMGTIMIIMGMDGDDPPVDDDDDDPDDDD

Sequence (249 aa):
CHNGHTLCSTCKTRVHNRCPTCRQELGDIRCLALEKVAESLELPCKYTSLGCPEIFPYYSKLKHEALCNFRPYNCPYAGSECTVVGGIPFLVAHLRDDHKVDMHSGCTFNHRYVKSNPREVENATWMLTVFHCYGQYFCLHFEAFQLGMAPVYMAFLRFMGDEVESRNYSYSLEVGGNGRKLIWEGTPRSIRDSHRKVRDSHDGLIIQRNMALFFSGGDRKELKLRVTGRIWKEQQNPEGGACIPNLCS

Nearest PDB structures (foldseek):
  4i7d-assembly2_C  TM=8.136E-01  e=4.380E-19  Homo sapiens
  4i7b-assembly1_A  TM=8.391E-01  e=3.519E-18  Homo sapiens
  1k2f-assembly2_B-2  TM=8.562E-01  e=6.653E-18  Mus musculus
  4ca1-assembly1_A  TM=7.811E-01  e=1.565E-18  Homo sapiens
  4x3g-assembly1_A  TM=8.507E-01  e=2.244E-17  Homo sapiens